Protein AF-A0A926VB85-F1 (afdb_monomer_lite)

Radius of gyration: 21.66 Å; chains: 1; bounding box: 45×64×42 Å

Organism: NCBI:txid2949571

Foldseek 3Di:
DPVVVVVVLVVVVVVLVLDDADPLVLVVVLPDPDPQQPPLQDPPPRDDPVRVVVLVVLVVVVVPVPDDDDDDPDDDDPDDSNRVNVVSVLVVLVVVCVPVVCVVVSVVSVVVSVVLVVQLDFDPLLCQQLVDCQRLLNLLLLVLVVQAALNGHGDPPQQWDQDPLPRAIFHHSLRDRSDDDPGNVRSPVSLSVQLVVCRSVLCSLLVVLVHRCNVVVLLSSLLSSCVSVHGPQLSSQLNNQLSVLVVVVDDDLRSSLRSSQCSCDDPNARDDVSLLVCLVPDPVNVVVDPDDRPDRSSSSVSSSVSSSSSSVSSVSSVVVD

Sequence (321 aa):
MSKLRFALIGASVAALFATPINSSVEKLLCETKTPLCYGWRSPDKILNETQKAAVIGLGLGIAIAGNNENKSKTQLLNLTPDEVATLCLAVLCLILANSSKYKETTEKVASDVRANLAKGKASPSLSYLFKDLKSPGVLAIGAAEGNLTIDGRKTSNYFGHTDPGNSAHNRGFCSWQAGPVSSVQEADIKCLNRIRSRIGHVSSLFEDAGLDVSKHKSAAVAALDLWNQANPCVYQRFPSAYAAALKQGRSGQQARVHARVEAFRKNGVLSANGLFKICRTSKFYIDRFPYAVGSEQWRYNCIKFDQLRRQKQIERVLSIN

pLDDT: mean 74.01, std 26.09, range [26.41, 98.81]

Structure (mmCIF, N/CA/C/O backbone):
data_AF-A0A926VB85-F1
#
_entry.id   AF-A0A926VB85-F1
#
loop_
_atom_site.group_PDB
_atom_site.id
_atom_site.type_symbol
_atom_site.label_atom_id
_atom_site.label_alt_id
_atom_site.label_comp_id
_atom_site.label_asym_id
_atom_site.label_entity_id
_atom_site.label_seq_id
_atom_site.pdbx_PDB_ins_code
_atom_site.Cartn_x
_atom_site.Cartn_y
_atom_site.Cartn_z
_atom_site.occupancy
_atom_site.B_iso_or_equiv
_atom_site.auth_seq_id
_atom_site.auth_comp_id
_atom_site.auth_asym_id
_atom_site.auth_atom_id
_atom_site.pdbx_PDB_model_num
ATOM 1 N N . MET A 1 1 ? 11.513 47.970 8.247 1.00 38.78 1 MET A N 1
ATOM 2 C CA . MET A 1 1 ? 10.292 47.198 8.595 1.00 38.78 1 MET A CA 1
ATOM 3 C C . MET A 1 1 ? 9.706 46.337 7.456 1.00 38.78 1 MET A C 1
ATOM 5 O O . MET A 1 1 ? 8.842 45.518 7.742 1.00 38.78 1 MET A O 1
ATOM 9 N N . SER A 1 2 ? 10.169 46.422 6.197 1.00 33.94 2 SER A N 1
ATOM 10 C CA . SER A 1 2 ? 9.603 45.650 5.065 1.00 33.94 2 SER A CA 1
ATOM 11 C C . SER A 1 2 ? 10.160 44.225 4.888 1.00 33.94 2 SER A C 1
ATOM 13 O O . SER A 1 2 ? 9.446 43.353 4.404 1.00 33.94 2 SER A O 1
ATOM 15 N N . LYS A 1 3 ? 11.393 43.943 5.334 1.00 27.72 3 LYS A N 1
ATOM 16 C CA . LYS A 1 3 ? 12.033 42.620 5.162 1.00 27.72 3 LYS A CA 1
ATOM 17 C C . LYS A 1 3 ? 11.510 41.529 6.113 1.00 27.72 3 LYS A C 1
ATOM 19 O O . LYS A 1 3 ? 11.548 40.356 5.766 1.00 27.72 3 LYS A O 1
ATOM 24 N N . LEU A 1 4 ? 10.945 41.902 7.267 1.00 26.41 4 LEU A N 1
ATOM 25 C CA . LEU A 1 4 ? 10.414 40.948 8.255 1.00 26.41 4 LEU A CA 1
ATOM 26 C C . LEU A 1 4 ? 9.024 40.393 7.871 1.00 26.41 4 LEU A C 1
ATOM 28 O O . LEU A 1 4 ? 8.668 39.287 8.263 1.00 26.41 4 LEU A O 1
ATOM 32 N N . ARG A 1 5 ? 8.249 41.132 7.059 1.00 28.03 5 ARG A N 1
ATOM 33 C CA . ARG A 1 5 ? 6.915 40.704 6.596 1.00 28.03 5 ARG A CA 1
ATOM 34 C C . ARG A 1 5 ? 6.980 39.649 5.487 1.00 28.03 5 ARG A C 1
ATOM 36 O O . ARG A 1 5 ? 6.130 38.770 5.457 1.00 28.03 5 ARG A O 1
ATOM 43 N N . PHE A 1 6 ? 8.012 39.666 4.642 1.00 28.92 6 PHE A N 1
ATOM 44 C CA . PHE A 1 6 ? 8.203 38.641 3.606 1.00 28.92 6 PHE A CA 1
ATOM 45 C C . PHE A 1 6 ? 8.625 37.276 4.176 1.00 28.92 6 PHE A C 1
ATOM 47 O O . PHE A 1 6 ? 8.205 36.245 3.655 1.00 28.92 6 PHE A O 1
ATOM 54 N N . ALA A 1 7 ? 9.374 37.254 5.284 1.00 28.19 7 ALA A N 1
ATOM 55 C CA . ALA A 1 7 ? 9.797 36.009 5.931 1.00 28.19 7 ALA A CA 1
ATOM 56 C C . ALA A 1 7 ? 8.630 35.247 6.594 1.00 28.19 7 ALA A C 1
ATOM 58 O O . ALA A 1 7 ? 8.559 34.024 6.497 1.00 28.19 7 ALA A O 1
ATOM 59 N N . LEU A 1 8 ? 7.670 35.959 7.202 1.00 27.64 8 LEU A N 1
ATOM 60 C CA . LEU A 1 8 ? 6.467 35.348 7.792 1.00 27.64 8 LEU A CA 1
ATOM 61 C C . LEU A 1 8 ? 5.466 34.844 6.734 1.00 27.64 8 LEU A C 1
ATOM 63 O O . LEU A 1 8 ? 4.815 33.816 6.935 1.00 27.64 8 LEU A O 1
ATOM 67 N N . ILE A 1 9 ? 5.372 35.525 5.587 1.00 29.97 9 ILE A N 1
ATOM 68 C CA . ILE A 1 9 ? 4.508 35.118 4.466 1.00 29.97 9 ILE A CA 1
ATOM 69 C C . ILE A 1 9 ? 5.067 33.861 3.775 1.00 29.97 9 ILE A C 1
ATOM 71 O O . ILE A 1 9 ? 4.307 32.940 3.488 1.00 29.97 9 ILE A O 1
ATOM 75 N N . GLY A 1 10 ? 6.390 33.759 3.601 1.00 27.72 10 GLY A N 1
ATOM 76 C CA . GLY A 1 10 ? 7.034 32.561 3.041 1.00 27.72 10 GLY A CA 1
ATOM 77 C C . GLY A 1 10 ? 6.854 31.298 3.896 1.00 27.72 10 GLY A C 1
ATOM 78 O O . GLY A 1 10 ? 6.598 30.222 3.359 1.00 27.72 10 GLY A O 1
ATOM 79 N N . ALA A 1 11 ? 6.900 31.428 5.227 1.00 28.19 11 ALA A N 1
ATOM 80 C CA . ALA A 1 11 ? 6.712 30.301 6.148 1.00 28.19 11 ALA A CA 1
ATOM 81 C C . ALA A 1 11 ? 5.263 29.772 6.182 1.00 28.19 11 ALA A C 1
ATOM 83 O O . ALA A 1 11 ? 5.040 28.578 6.376 1.00 28.19 11 ALA A O 1
ATOM 84 N N . SER A 1 12 ? 4.278 30.643 5.942 1.00 29.25 12 SER A N 1
ATOM 85 C CA . SER A 1 12 ? 2.849 30.294 5.992 1.00 29.25 12 SER A CA 1
ATOM 86 C C . SER A 1 12 ? 2.384 29.553 4.730 1.00 29.25 12 SER A C 1
ATOM 88 O O . SER A 1 12 ? 1.523 28.677 4.792 1.00 29.25 12 SER A O 1
ATOM 90 N N . VAL A 1 13 ? 3.003 29.847 3.582 1.00 28.94 13 VAL A N 1
ATOM 91 C CA . VAL A 1 13 ? 2.715 29.201 2.290 1.00 28.94 13 VAL A CA 1
ATOM 92 C C . VAL A 1 13 ? 3.277 27.774 2.235 1.00 28.94 13 VAL A C 1
ATOM 94 O O . VAL A 1 13 ? 2.606 26.877 1.734 1.00 28.94 13 VAL A O 1
ATOM 97 N N . ALA A 1 14 ? 4.448 27.515 2.826 1.00 28.94 14 ALA A N 1
ATOM 98 C CA . ALA A 1 14 ? 5.009 26.160 2.910 1.00 28.94 14 ALA A CA 1
ATOM 99 C C . ALA A 1 14 ? 4.145 25.199 3.758 1.00 28.94 14 ALA A C 1
ATOM 101 O O . ALA A 1 14 ? 4.095 24.001 3.480 1.00 28.94 14 ALA A O 1
ATOM 102 N N . ALA A 1 15 ? 3.417 25.722 4.753 1.00 30.88 15 ALA A N 1
ATOM 103 C CA . ALA A 1 15 ? 2.505 24.940 5.590 1.00 30.88 15 ALA A CA 1
ATOM 104 C C . ALA A 1 15 ? 1.186 24.576 4.876 1.00 30.88 15 ALA A C 1
ATOM 106 O O . ALA A 1 15 ? 0.635 23.505 5.124 1.00 30.88 15 ALA A O 1
ATOM 107 N N . LEU A 1 16 ? 0.712 25.418 3.948 1.00 28.80 16 LEU A N 1
ATOM 108 C CA . LEU A 1 16 ? -0.512 25.203 3.157 1.00 28.80 16 LEU A CA 1
ATOM 109 C C . LEU A 1 16 ? -0.371 24.122 2.069 1.00 28.80 16 LEU A C 1
ATOM 111 O O . LEU A 1 16 ? -1.378 23.575 1.634 1.00 28.80 16 LEU A O 1
ATOM 115 N N . PHE A 1 17 ? 0.857 23.788 1.656 1.00 33.00 17 PHE A N 1
ATOM 116 C CA . PHE A 1 17 ? 1.141 22.772 0.627 1.00 33.00 17 PHE A CA 1
ATOM 117 C C . PHE A 1 17 ? 1.732 21.464 1.181 1.00 33.00 17 PHE A C 1
ATOM 119 O O . PHE A 1 17 ? 2.053 20.555 0.416 1.00 33.00 17 PHE A O 1
ATOM 126 N N . ALA A 1 18 ? 1.841 21.343 2.507 1.00 30.16 18 ALA A N 1
ATOM 127 C CA . ALA A 1 18 ? 2.196 20.104 3.203 1.00 30.16 18 ALA A CA 1
ATOM 128 C C . ALA A 1 18 ? 0.960 19.275 3.625 1.00 30.16 18 ALA A C 1
ATOM 130 O O . ALA A 1 18 ? 1.093 18.293 4.359 1.00 30.16 18 ALA A O 1
ATOM 131 N N . THR A 1 19 ? -0.241 19.670 3.190 1.00 34.22 19 THR A N 1
ATOM 132 C CA . THR A 1 19 ? -1.527 19.113 3.631 1.00 34.22 19 THR A CA 1
ATOM 133 C C . THR A 1 19 ? -2.119 18.134 2.606 1.00 34.22 19 THR A C 1
ATOM 135 O O . THR A 1 19 ? -1.925 18.286 1.396 1.00 34.22 19 THR A O 1
ATOM 138 N N . PRO A 1 20 ? -2.818 17.078 3.058 1.00 37.88 20 PRO A N 1
ATOM 139 C CA . PRO A 1 20 ? -3.446 16.118 2.161 1.00 37.88 20 PRO A CA 1
ATOM 140 C C . PRO A 1 20 ? -4.618 16.757 1.397 1.00 37.88 20 PRO A C 1
ATOM 142 O O . PRO A 1 20 ? -5.553 17.296 1.972 1.00 37.88 20 PRO A O 1
ATOM 145 N N . ILE A 1 21 ? -4.587 16.646 0.070 1.00 45.06 21 ILE A N 1
ATOM 146 C CA . ILE A 1 21 ? -5.635 17.146 -0.832 1.00 45.06 21 ILE A CA 1
ATOM 147 C C . ILE A 1 21 ? -6.971 16.410 -0.576 1.00 45.06 21 ILE A C 1
ATOM 149 O O . ILE A 1 21 ? -6.977 15.206 -0.311 1.00 45.06 21 ILE A O 1
ATOM 153 N N . ASN A 1 22 ? -8.108 17.112 -0.665 1.00 48.34 22 ASN A N 1
ATOM 154 C CA . ASN A 1 22 ? -9.463 16.540 -0.569 1.00 48.34 22 ASN A CA 1
ATOM 155 C C . ASN A 1 22 ? -9.720 15.502 -1.695 1.00 48.34 22 ASN A C 1
ATOM 157 O O . ASN A 1 22 ? -9.282 15.688 -2.835 1.00 48.34 22 ASN A O 1
ATOM 161 N N . SER A 1 23 ? -10.458 14.424 -1.396 1.00 48.62 23 SER A N 1
ATOM 162 C CA . SER A 1 23 ? -10.784 13.319 -2.318 1.00 48.62 23 SER A CA 1
ATOM 163 C C . SER A 1 23 ? -11.394 13.768 -3.653 1.00 48.62 23 SER A C 1
ATOM 165 O O . SER A 1 23 ? -11.122 13.156 -4.687 1.00 48.62 23 SER A O 1
ATOM 167 N N . SER A 1 24 ? -12.153 14.869 -3.667 1.00 43.81 24 SER A N 1
ATOM 168 C CA . SER A 1 24 ? -12.795 15.394 -4.885 1.00 43.81 24 SER A CA 1
ATOM 169 C C . SER A 1 24 ? -11.783 15.991 -5.877 1.00 43.81 24 SER A C 1
ATOM 171 O O . SER A 1 24 ? -11.913 15.811 -7.087 1.00 43.81 24 SER A O 1
ATOM 173 N N . VAL A 1 25 ? -10.725 16.643 -5.380 1.00 49.44 25 VAL A N 1
ATOM 174 C CA . VAL A 1 25 ? -9.640 17.192 -6.216 1.00 49.44 25 VAL A CA 1
ATOM 175 C C . VAL A 1 25 ? -8.710 16.075 -6.691 1.00 49.44 25 VAL A C 1
ATOM 177 O O . VAL A 1 25 ? -8.267 16.096 -7.836 1.00 49.44 25 VAL A O 1
ATOM 180 N N . GLU A 1 26 ? -8.454 15.056 -5.862 1.00 54.62 26 GLU A N 1
ATOM 181 C CA . GLU A 1 26 ? -7.684 13.879 -6.290 1.00 54.62 26 GLU A CA 1
ATOM 182 C C . GLU A 1 26 ? -8.375 13.130 -7.433 1.00 54.62 26 GLU A C 1
ATOM 184 O O . GLU A 1 26 ? -7.714 12.769 -8.405 1.00 54.62 26 GLU A O 1
ATOM 189 N N . LYS A 1 27 ? -9.699 12.938 -7.355 1.00 49.78 27 LYS A N 1
ATOM 190 C CA . LYS A 1 27 ? -10.482 12.315 -8.429 1.00 49.78 27 LYS A CA 1
ATOM 191 C C . LYS A 1 27 ? -10.364 13.105 -9.737 1.00 49.78 27 LYS A C 1
ATOM 193 O O . LYS A 1 27 ? -10.057 12.523 -10.776 1.00 49.78 27 LYS A O 1
ATOM 198 N N . LEU A 1 28 ? -10.481 14.434 -9.671 1.00 46.59 28 LEU A N 1
ATOM 199 C CA . LEU A 1 28 ? -10.314 15.316 -10.831 1.00 46.59 28 LEU A CA 1
ATOM 200 C C . LEU A 1 28 ? -8.893 15.233 -11.428 1.00 46.59 28 LEU A C 1
ATOM 202 O O . LEU A 1 28 ? -8.722 15.180 -12.646 1.00 46.59 28 LEU A O 1
ATOM 206 N N . LEU A 1 29 ? -7.860 15.165 -10.582 1.00 52.69 29 LEU A N 1
ATOM 207 C CA . LEU A 1 29 ? -6.464 14.974 -11.005 1.00 52.69 29 LEU A CA 1
ATOM 208 C C . LEU A 1 29 ? -6.213 13.580 -11.606 1.00 52.69 29 LEU A C 1
ATOM 210 O O . LEU A 1 29 ? -5.326 13.422 -12.443 1.00 52.69 29 LEU A O 1
ATOM 214 N N . CYS A 1 30 ? -6.992 12.573 -11.209 1.00 56.88 30 CYS A N 1
ATOM 215 C CA . CYS A 1 30 ? -6.923 11.224 -11.765 1.00 56.88 30 CYS A CA 1
ATOM 216 C C . CYS A 1 30 ? -7.617 11.081 -13.126 1.00 56.88 30 CYS A C 1
ATOM 218 O O . CYS A 1 30 ? -7.199 10.239 -13.929 1.00 56.88 30 CYS A O 1
ATOM 220 N N . GLU A 1 31 ? -8.649 11.887 -13.379 1.00 47.47 31 GLU A N 1
ATOM 221 C CA . GLU A 1 31 ? -9.454 11.876 -14.606 1.00 47.47 31 GLU A CA 1
ATOM 222 C C . GLU A 1 31 ? -8.913 12.835 -15.684 1.00 47.47 31 GLU A C 1
ATOM 224 O O . GLU A 1 31 ? -9.037 12.566 -16.881 1.00 47.47 31 GLU A O 1
ATOM 229 N N . THR A 1 32 ? -8.245 13.924 -15.293 1.00 37.03 32 THR A N 1
ATOM 230 C CA . THR A 1 32 ? -7.667 14.892 -16.238 1.00 37.03 32 THR A CA 1
ATOM 231 C C . THR A 1 32 ? -6.380 14.362 -16.890 1.00 37.03 32 THR A C 1
ATOM 233 O O . THR A 1 32 ? -5.463 13.864 -16.236 1.00 37.03 32 THR A O 1
ATOM 236 N N . LYS A 1 33 ? -6.267 14.487 -18.223 1.00 37.22 33 LYS A N 1
ATOM 237 C CA . LYS A 1 33 ? -5.076 14.110 -19.024 1.00 37.22 33 LYS A CA 1
ATOM 238 C C . LYS A 1 33 ? -3.863 15.039 -18.797 1.00 37.22 33 LYS A C 1
ATOM 240 O O . LYS A 1 33 ? -2.990 15.130 -19.655 1.00 37.22 33 LYS A O 1
ATOM 245 N N . THR A 1 34 ? -3.794 15.752 -17.676 1.00 30.66 34 THR A N 1
ATOM 246 C CA . THR A 1 34 ? -2.718 16.707 -17.388 1.00 30.66 34 THR A CA 1
ATOM 247 C C . THR A 1 34 ? -1.521 16.032 -16.702 1.00 30.66 34 THR A C 1
ATOM 249 O O . THR A 1 34 ? -1.719 15.222 -15.796 1.00 30.66 34 THR A O 1
ATOM 252 N N . PRO A 1 35 ? -0.262 16.375 -17.047 1.00 29.94 35 PRO A N 1
ATOM 253 C CA . PRO A 1 35 ? 0.944 15.738 -16.493 1.00 29.94 35 PRO A CA 1
ATOM 254 C C . PRO A 1 35 ? 1.250 16.101 -15.026 1.00 29.94 35 PRO A C 1
ATOM 256 O O . PRO A 1 35 ? 2.323 15.770 -14.525 1.00 29.94 35 PRO A O 1
ATOM 259 N N . LEU A 1 36 ? 0.321 16.759 -14.321 1.00 28.28 36 LEU A N 1
ATOM 260 C CA . LEU A 1 36 ? 0.477 17.292 -12.958 1.00 28.28 36 LEU A CA 1
ATOM 261 C C . LEU A 1 36 ? 0.801 16.219 -11.902 1.00 28.28 36 LEU A C 1
ATOM 263 O O . LEU A 1 36 ? 1.272 16.527 -10.810 1.00 28.28 36 LEU A O 1
ATOM 267 N N . CYS A 1 37 ? 0.607 14.941 -12.225 1.00 31.75 37 CYS A N 1
ATOM 268 C CA . CYS A 1 37 ? 0.883 13.830 -11.319 1.00 31.75 37 CYS A CA 1
ATOM 269 C C . CYS A 1 37 ? 2.355 13.383 -11.262 1.00 31.75 37 CYS A C 1
ATOM 271 O O . CYS A 1 37 ? 2.692 12.577 -10.393 1.00 31.75 37 CYS A O 1
ATOM 273 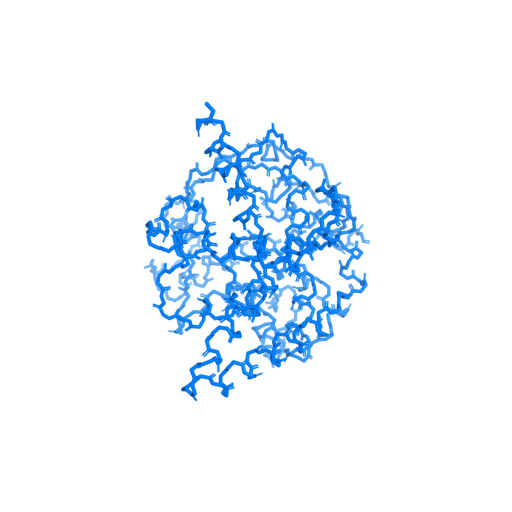N N . TYR A 1 38 ? 3.234 13.860 -12.154 1.00 30.42 38 TYR A N 1
ATOM 274 C CA . TYR A 1 38 ? 4.623 13.376 -12.217 1.00 30.42 38 TYR A CA 1
ATOM 275 C C . TYR A 1 38 ? 5.569 13.992 -11.171 1.00 30.42 38 TYR A C 1
ATOM 277 O O . TYR A 1 38 ? 6.692 13.517 -11.024 1.00 30.42 38 TYR A O 1
ATOM 285 N N . GLY A 1 39 ? 5.119 14.990 -10.403 1.00 31.55 39 GLY A N 1
ATOM 286 C CA . GLY A 1 39 ? 5.965 15.755 -9.479 1.00 31.55 39 GLY A CA 1
ATOM 287 C C . GLY A 1 39 ? 5.558 15.723 -8.002 1.00 31.55 39 GLY A C 1
ATOM 288 O O . GLY A 1 39 ? 6.030 16.548 -7.231 1.00 31.55 39 GLY A O 1
ATOM 289 N N . TRP A 1 40 ? 4.740 14.763 -7.560 1.00 32.59 40 TRP A N 1
ATOM 290 C CA . TRP A 1 40 ? 4.253 14.654 -6.166 1.00 32.59 40 TRP A CA 1
ATOM 291 C C . TRP A 1 40 ? 5.336 14.406 -5.086 1.00 32.59 40 TRP A C 1
ATOM 293 O O . TRP A 1 40 ? 5.013 14.103 -3.940 1.00 32.59 40 TRP A O 1
ATOM 303 N N . ARG A 1 41 ? 6.626 14.511 -5.436 1.00 41.41 41 ARG A N 1
ATOM 304 C CA . ARG A 1 41 ? 7.776 14.350 -4.530 1.00 41.41 41 ARG A CA 1
ATOM 305 C C . ARG A 1 41 ? 8.619 15.630 -4.349 1.00 41.41 41 ARG A C 1
ATOM 307 O O . ARG A 1 41 ? 9.654 15.559 -3.702 1.00 41.41 41 ARG A O 1
ATOM 314 N N . SER A 1 42 ? 8.197 16.788 -4.876 1.00 30.48 42 SER A N 1
ATOM 315 C CA . SER A 1 42 ? 8.759 18.114 -4.539 1.00 30.48 42 SER A CA 1
ATOM 316 C C . SER A 1 42 ? 7.833 19.239 -5.057 1.00 30.48 42 SER A C 1
ATOM 318 O O . SER A 1 42 ? 7.656 19.345 -6.272 1.00 30.48 42 SER A O 1
ATOM 320 N N . PRO A 1 43 ? 7.227 20.076 -4.187 1.00 32.53 43 PRO A N 1
ATOM 321 C CA . PRO A 1 43 ? 6.308 21.147 -4.604 1.00 32.53 43 PRO A CA 1
ATOM 322 C C . PRO A 1 43 ? 6.972 22.290 -5.388 1.00 32.53 43 PRO A C 1
ATOM 324 O O . PRO A 1 43 ? 6.292 23.012 -6.117 1.00 32.53 43 PRO A O 1
ATOM 327 N N . ASP A 1 44 ? 8.293 22.446 -5.286 1.00 33.50 44 ASP A N 1
ATOM 328 C CA . ASP A 1 44 ? 8.991 23.669 -5.709 1.00 33.50 44 ASP A CA 1
ATOM 329 C C . ASP A 1 44 ? 9.063 23.874 -7.232 1.00 33.50 44 ASP A C 1
ATOM 331 O O . ASP A 1 44 ? 9.504 24.924 -7.696 1.00 33.50 44 ASP A O 1
ATOM 335 N N . LYS A 1 45 ? 8.621 22.897 -8.035 1.00 32.72 45 LYS A N 1
ATOM 336 C CA . LYS A 1 45 ? 8.802 22.907 -9.499 1.00 32.72 45 LYS A CA 1
ATOM 337 C C . LYS A 1 45 ? 7.526 23.034 -10.336 1.00 32.72 45 LYS A C 1
ATOM 339 O O . LYS A 1 45 ? 7.628 22.972 -11.557 1.00 32.72 45 LYS A O 1
ATOM 344 N N . ILE A 1 46 ? 6.339 23.157 -9.733 1.00 42.66 46 ILE A N 1
ATOM 345 C CA . ILE A 1 46 ? 5.085 22.840 -10.457 1.00 42.66 46 ILE A CA 1
ATOM 346 C C . ILE A 1 46 ? 4.151 24.041 -10.671 1.00 42.66 46 ILE A C 1
ATOM 348 O O . ILE A 1 46 ? 3.343 24.010 -11.594 1.00 42.66 46 ILE A O 1
ATOM 352 N N . LEU A 1 47 ? 4.276 25.120 -9.895 1.00 36.62 47 LEU A N 1
ATOM 353 C CA . LEU A 1 47 ? 3.443 26.316 -10.071 1.00 36.62 47 LEU A CA 1
ATOM 354 C C . LEU A 1 47 ? 4.266 27.464 -10.653 1.00 36.62 47 LEU A C 1
ATOM 356 O O . LEU A 1 47 ? 5.341 27.777 -10.138 1.00 36.62 47 LEU A O 1
ATOM 360 N N . ASN A 1 48 ? 3.751 28.110 -11.700 1.00 41.50 48 ASN A N 1
ATOM 361 C CA . ASN A 1 48 ? 4.321 29.372 -12.166 1.00 41.50 48 ASN A CA 1
ATOM 362 C C . ASN A 1 48 ? 3.929 30.522 -11.217 1.00 41.50 48 ASN A C 1
ATOM 364 O O . ASN A 1 48 ? 3.001 30.404 -10.412 1.00 41.50 48 ASN A O 1
ATOM 368 N N . GLU A 1 49 ? 4.647 31.640 -11.295 1.00 38.44 49 GLU A N 1
ATOM 369 C CA . GLU A 1 49 ? 4.452 32.785 -10.391 1.00 38.44 49 GLU A CA 1
ATOM 370 C C . GLU A 1 49 ? 3.023 33.356 -10.441 1.00 38.44 49 GLU A C 1
ATOM 372 O O . GLU A 1 49 ? 2.496 33.809 -9.427 1.00 38.44 49 GLU A O 1
ATOM 377 N N . THR A 1 50 ? 2.336 33.235 -11.580 1.00 33.94 50 THR A N 1
ATOM 378 C CA . THR A 1 50 ? 0.935 33.652 -11.749 1.00 33.94 50 THR A CA 1
ATOM 379 C C . THR A 1 50 ? -0.033 32.778 -10.943 1.00 33.94 50 THR A C 1
ATOM 381 O O . THR A 1 50 ? -0.962 33.286 -10.316 1.00 33.94 50 THR A O 1
ATOM 384 N N . GLN A 1 51 ? 0.195 31.464 -10.899 1.00 39.81 51 GLN A N 1
ATOM 385 C CA . GLN A 1 51 ? -0.612 30.524 -10.114 1.00 39.81 51 GLN A CA 1
ATOM 386 C C . GLN A 1 51 ? -0.353 30.666 -8.610 1.00 39.81 51 GLN A C 1
ATOM 388 O O . GLN A 1 51 ? -1.289 30.579 -7.815 1.00 39.81 51 GLN A O 1
ATOM 393 N N . LYS A 1 52 ? 0.895 30.952 -8.217 1.00 41.38 52 LYS A N 1
ATOM 394 C CA . LYS A 1 52 ? 1.239 31.283 -6.825 1.00 41.38 52 LYS A CA 1
ATOM 395 C C . LYS A 1 52 ? 0.537 32.569 -6.383 1.00 41.38 52 LYS A C 1
ATOM 397 O O . LYS A 1 52 ? -0.069 32.592 -5.315 1.00 41.38 52 LYS A O 1
ATOM 402 N N . ALA A 1 53 ? 0.538 33.600 -7.229 1.00 34.66 53 ALA A N 1
ATOM 403 C CA . ALA A 1 53 ? -0.125 34.873 -6.955 1.00 34.66 53 ALA A CA 1
ATOM 404 C C . ALA A 1 53 ? -1.652 34.739 -6.807 1.00 34.66 53 ALA A C 1
ATOM 406 O O . ALA A 1 53 ? -2.228 35.373 -5.927 1.00 34.66 53 ALA A O 1
ATOM 407 N N . ALA A 1 54 ? -2.305 33.881 -7.600 1.00 37.78 54 ALA A N 1
ATOM 408 C CA . ALA A 1 54 ? -3.747 33.643 -7.497 1.00 37.78 54 ALA A CA 1
ATOM 409 C C . ALA A 1 54 ? -4.143 32.996 -6.156 1.00 37.78 54 ALA A C 1
ATOM 411 O O . ALA A 1 54 ? -5.079 33.451 -5.501 1.00 37.78 54 ALA A O 1
ATOM 412 N N . VAL A 1 55 ? -3.392 31.984 -5.705 1.00 40.47 55 VAL A N 1
ATOM 413 C CA . VAL A 1 55 ? -3.625 31.320 -4.408 1.00 40.47 55 VAL A CA 1
ATOM 414 C C . VAL A 1 55 ? -3.321 32.262 -3.232 1.00 40.47 55 VAL A C 1
ATOM 416 O O . VAL A 1 55 ? -4.069 32.292 -2.256 1.00 40.47 55 VAL A O 1
ATOM 419 N N . ILE A 1 56 ? -2.268 33.081 -3.342 1.00 42.47 56 ILE A N 1
ATOM 420 C CA . ILE A 1 56 ? -1.894 34.087 -2.332 1.00 42.47 56 ILE A CA 1
ATOM 421 C C . ILE A 1 56 ? -2.940 35.213 -2.247 1.00 42.47 56 ILE A C 1
ATOM 423 O O . ILE A 1 56 ? -3.315 35.618 -1.146 1.00 42.47 56 ILE A O 1
ATOM 427 N N . GLY A 1 57 ? -3.457 35.686 -3.385 1.00 36.94 57 GLY A N 1
ATOM 428 C CA . GLY A 1 57 ? -4.518 36.697 -3.439 1.00 36.94 57 GLY A CA 1
ATOM 429 C C . GLY A 1 57 ? -5.831 36.218 -2.811 1.00 36.94 57 GLY A C 1
ATOM 430 O O . GLY A 1 57 ? -6.478 36.971 -2.086 1.00 36.94 57 GLY A O 1
ATOM 431 N N . LEU A 1 58 ? -6.180 34.942 -3.006 1.00 43.06 58 LEU A N 1
ATOM 432 C CA . LEU A 1 58 ? -7.354 34.295 -2.406 1.00 43.06 58 LEU A CA 1
ATOM 433 C C . LEU A 1 58 ? -7.256 34.168 -0.875 1.00 43.06 58 LEU A C 1
ATOM 435 O O . LEU A 1 58 ? -8.246 34.392 -0.182 1.00 43.06 58 LEU A O 1
ATOM 439 N N . GLY A 1 59 ? -6.067 33.874 -0.336 1.00 37.84 59 GLY A N 1
ATOM 440 C CA . GLY A 1 59 ? -5.842 33.824 1.115 1.00 37.84 59 GLY A CA 1
ATOM 441 C C . GLY A 1 59 ? -5.892 35.201 1.792 1.00 37.84 59 GLY A C 1
ATOM 442 O O . GLY A 1 59 ? -6.411 35.333 2.900 1.00 37.84 59 GLY A O 1
ATOM 443 N N . LEU A 1 60 ? -5.400 36.244 1.115 1.00 37.56 60 LEU A N 1
ATOM 444 C CA . LEU A 1 60 ? -5.432 37.627 1.610 1.00 37.56 60 LEU A CA 1
ATOM 445 C C . LEU A 1 60 ? -6.835 38.251 1.553 1.00 37.56 60 LEU A C 1
ATOM 447 O O . LEU A 1 60 ? -7.192 39.004 2.457 1.00 37.56 60 LEU A O 1
ATOM 451 N N . GLY A 1 61 ? -7.651 37.907 0.551 1.00 35.66 61 GLY A N 1
ATOM 452 C CA . GLY A 1 61 ? -9.027 38.408 0.432 1.00 35.66 61 GLY A CA 1
ATOM 453 C C . GLY A 1 61 ? -9.927 38.011 1.609 1.00 35.66 61 GLY A C 1
ATOM 454 O O . GLY A 1 61 ? -10.707 38.828 2.093 1.00 35.66 61 GLY A O 1
ATOM 455 N N . ILE A 1 62 ? -9.756 36.795 2.139 1.00 39.28 62 ILE A N 1
ATOM 456 C CA . ILE A 1 62 ? -10.527 36.286 3.288 1.00 39.28 62 ILE A CA 1
ATOM 457 C C . ILE A 1 62 ? -10.124 36.991 4.597 1.00 39.28 62 ILE A C 1
ATOM 459 O O . ILE A 1 62 ? -10.969 37.222 5.458 1.00 39.28 62 ILE A O 1
ATOM 463 N N . ALA A 1 63 ? -8.860 37.405 4.735 1.00 35.28 63 ALA A N 1
ATOM 464 C CA . ALA A 1 63 ? -8.384 38.144 5.908 1.00 35.28 63 ALA A CA 1
ATOM 465 C C . ALA A 1 63 ? -8.803 39.627 5.914 1.00 35.28 63 ALA A C 1
ATOM 467 O O . ALA A 1 63 ? -8.814 40.252 6.972 1.00 35.28 63 ALA A O 1
ATOM 468 N N . ILE A 1 64 ? -9.123 40.197 4.746 1.00 36.06 64 ILE A N 1
ATOM 469 C CA . ILE A 1 64 ? -9.455 41.623 4.595 1.00 36.06 64 ILE A CA 1
ATOM 470 C C . ILE A 1 64 ? -10.975 41.862 4.620 1.00 36.06 64 ILE A C 1
ATOM 472 O O . ILE A 1 64 ? -11.406 42.912 5.086 1.00 36.06 64 ILE A O 1
ATOM 476 N N . ALA A 1 65 ? -11.802 40.890 4.215 1.00 33.69 65 ALA A N 1
ATOM 477 C CA . ALA A 1 65 ? -13.264 41.045 4.221 1.00 33.69 65 ALA A CA 1
ATOM 478 C C . ALA A 1 65 ? -13.913 40.951 5.622 1.00 33.69 65 ALA A C 1
ATOM 480 O O . ALA A 1 65 ? -15.105 41.206 5.770 1.00 33.69 65 ALA A O 1
ATOM 481 N N . GLY A 1 66 ? -13.139 40.604 6.654 1.00 37.06 66 GLY A N 1
ATOM 482 C CA . GLY A 1 66 ? -13.569 40.599 8.050 1.00 37.06 66 GLY A CA 1
ATOM 483 C C . GLY A 1 66 ? -12.956 41.755 8.829 1.00 37.06 66 GLY A C 1
ATOM 484 O O . GLY A 1 66 ? -12.091 41.526 9.669 1.00 37.06 66 GLY A O 1
ATOM 485 N N . ASN A 1 67 ? -13.357 42.994 8.542 1.00 33.22 67 ASN A N 1
ATOM 486 C CA . ASN A 1 67 ? -12.989 44.121 9.394 1.00 33.22 67 ASN A CA 1
ATOM 487 C C . ASN A 1 67 ? -14.073 45.208 9.373 1.00 33.22 67 ASN A C 1
ATOM 489 O O . ASN A 1 67 ? -14.014 46.146 8.586 1.00 33.22 67 ASN A O 1
ATOM 493 N N . ASN A 1 68 ? -15.046 45.074 10.275 1.00 36.22 68 ASN A N 1
ATOM 494 C CA . ASN A 1 68 ? -15.627 46.238 10.930 1.00 36.22 68 ASN A CA 1
ATOM 495 C C . ASN A 1 68 ? -15.274 46.135 12.419 1.00 36.22 68 ASN A C 1
ATOM 497 O O . ASN A 1 68 ? -15.773 45.276 13.136 1.00 36.22 68 ASN A O 1
ATOM 501 N N . GLU A 1 69 ? -14.294 46.965 12.765 1.00 39.09 69 GLU A N 1
ATOM 502 C CA . GLU A 1 69 ? -13.836 47.466 14.060 1.00 39.09 69 GLU A CA 1
ATOM 503 C C . GLU A 1 69 ? -13.730 46.550 15.299 1.00 39.09 69 GLU A C 1
ATOM 505 O O . GLU A 1 69 ? -14.692 46.043 15.863 1.00 39.09 69 GLU A O 1
ATOM 510 N N . ASN A 1 70 ? -12.497 46.546 15.825 1.00 38.31 70 ASN A N 1
ATOM 511 C CA . ASN A 1 70 ? -12.129 46.422 17.237 1.00 38.31 70 ASN A CA 1
ATOM 512 C C . ASN A 1 70 ? -12.444 45.100 17.960 1.00 38.31 70 ASN A C 1
ATOM 514 O O . ASN A 1 70 ? -13.381 45.018 18.748 1.00 38.31 70 ASN A O 1
ATOM 518 N N . LYS A 1 71 ? -11.520 44.129 17.849 1.00 29.56 71 LYS A N 1
ATOM 519 C CA . LYS A 1 71 ? -10.814 43.492 18.991 1.00 29.56 71 LYS A CA 1
ATOM 520 C C . LYS A 1 71 ? -9.835 42.402 18.522 1.00 29.56 71 LYS A C 1
ATOM 522 O O . LYS A 1 71 ? -10.123 41.630 17.619 1.00 29.56 71 LYS A O 1
ATOM 527 N N . SER A 1 72 ? -8.651 42.404 19.140 1.00 32.56 72 SER A N 1
ATOM 528 C CA . SER A 1 72 ? -7.595 41.373 19.179 1.00 32.56 72 SER A CA 1
ATOM 529 C C . SER A 1 72 ? -7.598 40.258 18.116 1.00 32.56 72 SER A C 1
ATOM 531 O O . SER A 1 72 ? -8.325 39.269 18.201 1.00 32.56 72 SER A O 1
ATOM 533 N N . LYS A 1 73 ? -6.626 40.344 17.201 1.00 36.16 73 LYS A N 1
ATOM 534 C CA . LYS A 1 73 ? -6.105 39.212 16.425 1.00 36.16 73 LYS A CA 1
ATOM 535 C C . LYS A 1 73 ? -5.698 38.085 17.380 1.00 36.16 73 LYS A C 1
ATOM 537 O O . LYS A 1 73 ? -4.813 38.302 18.202 1.00 36.16 73 LYS A O 1
ATOM 542 N N . THR A 1 74 ? -6.364 36.933 17.280 1.00 34.12 74 THR A N 1
ATOM 543 C CA . THR A 1 74 ? -5.841 35.541 17.188 1.00 34.12 74 THR A CA 1
ATOM 544 C C . THR A 1 74 ? -6.853 34.514 17.738 1.00 34.12 74 THR A C 1
ATOM 546 O O . THR A 1 74 ? -6.482 33.594 18.455 1.00 34.12 74 THR A O 1
ATOM 549 N N . GLN A 1 75 ? -8.141 34.642 17.415 1.00 34.69 75 GLN A N 1
ATOM 550 C CA . GLN A 1 75 ? -9.129 33.573 17.607 1.00 34.69 75 GLN A CA 1
ATOM 551 C C . GLN A 1 75 ? -10.190 33.690 16.515 1.00 34.69 75 GLN A C 1
ATOM 553 O O . GLN A 1 75 ? -11.226 34.313 16.710 1.00 34.69 75 GLN A O 1
ATOM 558 N N . LEU A 1 76 ? -9.936 33.132 15.335 1.00 33.09 76 LEU A N 1
ATOM 559 C CA . LEU A 1 76 ? -11.010 32.921 14.373 1.00 33.09 76 LEU A CA 1
ATOM 560 C C . LEU A 1 76 ? -10.836 31.553 13.729 1.00 33.09 76 LEU A C 1
ATOM 562 O O . LEU A 1 76 ? -9.920 31.338 12.943 1.00 33.09 76 LEU A O 1
ATOM 566 N N . LEU A 1 77 ? -11.782 30.687 14.105 1.00 39.16 77 LEU A N 1
ATOM 567 C CA . LEU A 1 77 ? -12.123 29.402 13.511 1.00 39.16 77 LEU A CA 1
ATOM 568 C C . LEU A 1 77 ? -11.081 28.306 13.792 1.00 39.16 77 LEU A C 1
ATOM 570 O O . LEU A 1 77 ? -10.083 28.184 13.094 1.00 39.16 77 LEU A O 1
ATOM 574 N N . ASN A 1 78 ? -11.342 27.478 14.812 1.00 39.56 78 ASN A N 1
ATOM 575 C CA . ASN A 1 78 ? -10.647 26.210 15.085 1.00 39.56 78 ASN A CA 1
ATOM 576 C C . ASN A 1 78 ? -10.885 25.193 13.947 1.00 39.56 78 ASN A C 1
ATOM 578 O O . ASN A 1 78 ? -11.469 24.137 14.167 1.00 39.56 78 ASN A O 1
ATOM 582 N N . LEU A 1 79 ? -10.493 25.532 12.722 1.00 41.38 79 LEU A N 1
ATOM 583 C CA . LEU A 1 79 ? -10.635 24.689 11.547 1.00 41.38 79 LEU A CA 1
ATOM 584 C C . LEU A 1 79 ? -9.325 23.951 11.307 1.00 41.38 79 LEU A C 1
ATOM 586 O O . LEU A 1 79 ? -8.233 24.524 11.309 1.00 41.38 79 LEU A O 1
ATOM 590 N N . THR A 1 80 ? -9.447 22.653 11.095 1.00 49.56 80 THR A N 1
ATOM 591 C CA . THR A 1 80 ? -8.368 21.796 10.634 1.00 49.56 80 THR A CA 1
ATOM 592 C C . THR A 1 80 ? -7.905 22.229 9.235 1.00 49.56 80 THR A C 1
ATOM 594 O O . THR A 1 80 ? -8.671 22.812 8.463 1.00 49.56 80 THR A O 1
ATOM 597 N N . PRO A 1 81 ? -6.655 21.931 8.850 1.00 49.75 81 PRO A N 1
ATOM 598 C CA . PRO A 1 81 ? -6.148 22.287 7.524 1.00 49.75 81 PRO A CA 1
ATOM 599 C C . PRO A 1 81 ? -6.982 21.733 6.353 1.00 49.75 81 PRO A C 1
ATOM 601 O O . PRO A 1 81 ? -7.081 22.381 5.310 1.00 49.75 81 PRO A O 1
ATOM 604 N N . ASP A 1 82 ? -7.634 20.581 6.539 1.00 45.62 82 ASP A N 1
ATOM 605 C CA . ASP A 1 82 ? -8.532 19.976 5.547 1.00 45.62 82 ASP A CA 1
ATOM 606 C C . ASP A 1 82 ? -9.838 20.782 5.390 1.00 45.62 82 ASP A C 1
ATOM 608 O O . ASP A 1 82 ? -10.361 20.930 4.279 1.00 45.62 82 ASP A O 1
ATOM 612 N N . GLU A 1 83 ? -10.341 21.370 6.481 1.00 46.88 83 GLU A N 1
ATOM 613 C CA . GLU A 1 83 ? -11.501 22.268 6.469 1.00 46.88 83 GLU A CA 1
ATOM 614 C C . GLU A 1 83 ? -11.165 23.601 5.794 1.00 46.88 83 GLU A C 1
ATOM 616 O O . GLU A 1 83 ? -11.971 24.101 5.012 1.00 46.88 83 GLU A O 1
ATOM 621 N N . VAL A 1 84 ? -9.952 24.126 5.995 1.00 48.59 84 VAL A N 1
ATOM 622 C CA . VAL A 1 84 ? -9.472 25.339 5.308 1.00 48.59 84 VAL A CA 1
ATOM 623 C C . VAL A 1 84 ? -9.328 25.103 3.802 1.00 48.59 84 VAL A C 1
ATOM 625 O O . VAL A 1 84 ? -9.810 25.910 3.008 1.00 48.59 84 VAL A O 1
ATOM 628 N N . ALA A 1 85 ? -8.733 23.982 3.380 1.00 55.62 85 ALA A N 1
ATOM 629 C CA . ALA A 1 85 ? -8.612 23.637 1.960 1.00 55.62 85 ALA A CA 1
ATOM 630 C C . ALA A 1 85 ? -9.986 23.450 1.292 1.00 55.62 85 ALA A C 1
ATOM 632 O O . ALA A 1 85 ? -10.198 23.871 0.153 1.00 55.62 85 ALA A O 1
ATOM 633 N N . THR A 1 86 ? -10.936 22.863 2.021 1.00 50.97 86 THR A N 1
ATOM 634 C CA . THR A 1 86 ? -12.318 22.688 1.565 1.00 50.97 86 THR A CA 1
ATOM 635 C C . THR A 1 86 ? -13.055 24.027 1.472 1.00 50.97 86 THR A C 1
ATOM 637 O O . THR A 1 86 ? -13.757 24.257 0.486 1.00 50.97 86 THR A O 1
ATOM 640 N N . LEU A 1 87 ? -12.841 24.946 2.422 1.00 47.44 87 LEU A N 1
ATOM 641 C CA . LEU A 1 87 ? -13.373 26.310 2.361 1.00 47.44 87 LEU A CA 1
ATOM 642 C C . LEU A 1 87 ? -12.815 27.075 1.154 1.00 47.44 87 LEU A C 1
ATOM 644 O O . LEU A 1 87 ? -13.576 27.694 0.417 1.00 47.44 87 LEU A O 1
ATOM 648 N N . CYS A 1 88 ? -11.506 26.985 0.906 1.00 56.88 88 CYS A N 1
ATOM 649 C CA . CYS A 1 88 ? -10.862 27.617 -0.246 1.00 56.88 88 CYS A CA 1
ATOM 650 C C . CYS A 1 88 ? -11.421 27.091 -1.575 1.00 56.88 88 CYS A C 1
ATOM 652 O O . CYS A 1 88 ? -11.657 27.875 -2.494 1.00 56.88 88 CYS A O 1
ATOM 654 N N . LEU A 1 89 ? -11.681 25.783 -1.675 1.00 56.59 89 LEU A N 1
ATOM 655 C CA . LEU A 1 89 ? -12.291 25.184 -2.862 1.00 56.59 89 LEU A CA 1
ATOM 656 C C . LEU A 1 89 ? -13.750 25.638 -3.038 1.00 56.59 89 LEU A C 1
ATOM 658 O O . LEU A 1 89 ? -14.155 25.973 -4.147 1.00 56.59 89 LEU A O 1
ATOM 662 N N . ALA A 1 90 ? -14.521 25.712 -1.948 1.00 48.16 90 ALA A N 1
ATOM 663 C CA . ALA A 1 90 ? -15.899 26.199 -1.964 1.00 48.16 90 ALA A CA 1
ATOM 664 C C . ALA A 1 90 ? -15.989 27.680 -2.374 1.00 48.16 90 ALA A C 1
ATOM 666 O O . ALA A 1 90 ? -16.847 28.044 -3.177 1.00 48.16 90 ALA A O 1
ATOM 667 N N . VAL A 1 91 ? -15.068 28.519 -1.891 1.00 51.97 91 VAL A N 1
ATOM 668 C CA . VAL A 1 91 ? -14.952 29.934 -2.282 1.00 51.97 91 VAL A CA 1
ATOM 669 C C . VAL A 1 91 ? -14.552 30.065 -3.753 1.00 51.97 91 VAL A C 1
ATOM 671 O O . VAL A 1 91 ? -15.152 30.858 -4.474 1.00 51.97 91 VAL A O 1
ATOM 674 N N . LEU A 1 92 ? -13.612 29.248 -4.240 1.00 56.59 92 LEU A N 1
ATOM 675 C CA . LEU A 1 92 ? -13.248 29.217 -5.659 1.00 56.59 92 LEU A CA 1
ATOM 676 C C . LEU A 1 92 ? -14.449 28.820 -6.537 1.00 56.59 92 LEU A C 1
ATOM 678 O O . LEU A 1 92 ? -14.692 29.445 -7.567 1.00 56.59 92 LEU A O 1
ATOM 682 N N . CYS A 1 93 ? -15.244 27.836 -6.109 1.00 48.06 93 CYS A N 1
ATOM 683 C CA . CYS A 1 93 ? -16.483 27.456 -6.789 1.00 48.06 93 CYS A CA 1
ATOM 684 C C . CYS A 1 93 ? -17.535 28.578 -6.766 1.00 48.06 93 CYS A C 1
ATOM 686 O O . CYS A 1 93 ? -18.161 28.818 -7.792 1.00 48.06 93 CYS A O 1
ATOM 688 N N . LEU A 1 94 ? -17.702 29.302 -5.654 1.00 45.78 94 LEU A N 1
ATOM 689 C CA . LEU A 1 94 ? -18.617 30.450 -5.554 1.00 45.78 94 LEU A CA 1
ATOM 690 C C . LEU A 1 94 ? -18.195 31.621 -6.459 1.00 45.78 94 LEU A C 1
ATOM 692 O O . LEU A 1 94 ? -19.044 32.243 -7.092 1.00 45.78 94 LEU A O 1
ATOM 696 N N . ILE A 1 95 ? -16.891 31.886 -6.582 1.00 51.28 95 ILE A N 1
ATOM 697 C CA . ILE A 1 95 ? -16.353 32.910 -7.494 1.00 51.28 95 ILE A CA 1
ATOM 698 C C . ILE A 1 95 ? -16.618 32.527 -8.959 1.00 51.28 95 ILE A C 1
ATOM 700 O O . ILE A 1 95 ? -17.004 33.376 -9.761 1.00 51.28 95 ILE A O 1
ATOM 704 N N . LEU A 1 96 ? -16.479 31.245 -9.309 1.00 48.50 96 LEU A N 1
ATOM 705 C CA . LEU A 1 96 ? -16.795 30.741 -10.651 1.00 48.50 96 LEU A CA 1
ATOM 706 C C . LEU A 1 96 ? -18.311 30.724 -10.939 1.00 48.50 96 LEU A C 1
ATOM 708 O O . LEU A 1 96 ? -18.713 30.907 -12.093 1.00 48.50 96 LEU A O 1
ATOM 712 N N . ALA A 1 97 ? -19.145 30.574 -9.902 1.00 45.19 97 ALA A N 1
ATOM 713 C CA . ALA A 1 97 ? -20.609 30.582 -9.983 1.00 45.19 97 ALA A CA 1
ATOM 714 C C . ALA A 1 97 ? -21.213 31.966 -10.295 1.00 45.19 97 ALA A C 1
ATOM 716 O O . ALA A 1 97 ? -22.351 32.038 -10.756 1.00 45.19 97 ALA A O 1
ATOM 717 N N . ASN A 1 98 ? -20.454 33.058 -10.118 1.00 48.50 98 ASN A N 1
ATOM 718 C CA . ASN A 1 98 ? -20.865 34.406 -10.541 1.00 48.50 98 ASN A CA 1
ATOM 719 C C . ASN A 1 98 ? -20.756 34.637 -12.057 1.00 48.50 98 ASN A C 1
ATOM 721 O O . ASN A 1 98 ? -21.165 35.683 -12.557 1.00 48.50 98 ASN A O 1
ATOM 725 N N . SER A 1 99 ? -20.250 33.659 -12.811 1.00 51.94 99 SER A N 1
ATOM 726 C CA . SER A 1 99 ? -20.474 33.603 -14.251 1.00 51.94 99 SER A CA 1
ATOM 727 C C . SER A 1 99 ? -21.642 32.656 -14.531 1.00 51.94 99 SER A C 1
ATOM 729 O O . SER A 1 99 ? -21.626 31.486 -14.142 1.00 51.94 99 SER A O 1
ATOM 731 N N . SER A 1 100 ? -22.662 33.143 -15.239 1.00 53.16 100 SER A N 1
ATOM 732 C CA . SER A 1 100 ? -23.853 32.360 -15.616 1.00 53.16 100 SER A CA 1
ATOM 733 C C . SER A 1 100 ? -23.524 31.054 -16.355 1.00 53.16 100 SER A C 1
ATOM 735 O O . SER A 1 100 ? -24.342 30.142 -16.397 1.00 53.16 100 SER A O 1
ATOM 737 N N . LYS A 1 101 ? -22.301 30.939 -16.887 1.00 52.44 101 LYS A N 1
ATOM 738 C CA . LYS A 1 101 ? -21.785 29.799 -17.644 1.00 52.44 101 LYS A CA 1
ATOM 739 C C . LYS A 1 101 ? -21.431 28.565 -16.798 1.00 52.44 101 LYS A C 1
ATOM 741 O O . LYS A 1 101 ? -21.354 27.479 -17.362 1.00 52.44 101 LYS A O 1
ATOM 746 N N . TYR A 1 102 ? -21.204 28.697 -15.486 1.00 49.41 102 TYR A N 1
ATOM 747 C CA . TYR A 1 102 ? -20.706 27.580 -14.656 1.00 49.41 102 TYR A CA 1
ATOM 748 C C . TYR A 1 102 ? -21.594 27.203 -13.466 1.00 49.41 102 TYR A C 1
ATOM 750 O O . TYR A 1 102 ? -21.233 26.285 -12.730 1.00 49.41 102 TYR A O 1
ATOM 758 N N . LYS A 1 103 ? -22.757 27.848 -13.303 1.00 52.97 103 LYS A N 1
ATOM 759 C CA . LYS A 1 103 ? -23.658 27.664 -12.153 1.00 52.97 103 LYS A CA 1
ATOM 760 C C . LYS A 1 103 ? -24.031 26.192 -11.902 1.00 52.97 103 LYS A C 1
ATOM 762 O O . LYS A 1 103 ? -23.871 25.701 -10.787 1.00 52.97 103 LYS A O 1
ATOM 767 N N . GLU A 1 104 ? -24.406 25.464 -12.953 1.00 54.78 104 GLU A N 1
ATOM 768 C CA . GLU A 1 104 ? -24.770 24.040 -12.881 1.00 54.78 104 GLU A CA 1
ATOM 769 C C . GLU A 1 104 ? -23.582 23.147 -12.468 1.00 54.78 104 GLU A C 1
ATOM 771 O O . GLU A 1 104 ? -23.699 22.288 -11.593 1.00 54.78 104 GLU A O 1
ATOM 776 N N . THR A 1 105 ? -22.392 23.402 -13.021 1.00 53.56 105 THR A N 1
ATOM 777 C CA . THR A 1 105 ? -21.160 22.679 -12.666 1.00 53.56 105 THR A CA 1
ATOM 778 C C . THR A 1 105 ? -20.751 22.944 -11.218 1.00 53.56 105 THR A C 1
ATOM 780 O O . THR A 1 105 ? -20.339 22.024 -10.514 1.00 53.56 105 THR A O 1
ATOM 783 N N . THR A 1 106 ? -20.877 24.184 -10.741 1.00 52.91 106 THR A N 1
ATOM 784 C CA . THR A 1 106 ? -20.518 24.558 -9.366 1.00 52.91 106 THR A CA 1
ATOM 785 C C . THR A 1 106 ? -21.487 23.998 -8.331 1.00 52.91 106 THR A C 1
ATOM 787 O O . THR A 1 106 ? -21.043 23.532 -7.283 1.00 52.91 106 THR A O 1
ATOM 790 N N . GLU A 1 107 ? -22.789 23.972 -8.626 1.00 61.09 107 GLU A N 1
ATOM 791 C CA . GLU A 1 107 ? -23.798 23.367 -7.749 1.00 61.09 107 GLU A CA 1
ATOM 792 C C . GLU A 1 107 ? -23.614 21.850 -7.662 1.00 61.09 107 GLU A C 1
ATOM 794 O O . GLU A 1 107 ? -23.660 21.287 -6.564 1.00 61.09 107 GLU A O 1
ATOM 799 N N . LYS A 1 108 ? -23.290 21.202 -8.788 1.00 59.56 108 LYS A N 1
ATOM 800 C CA . LYS A 1 108 ? -22.933 19.782 -8.827 1.00 59.56 108 LYS A CA 1
ATOM 801 C C . LYS A 1 108 ? -21.677 19.484 -8.007 1.00 59.56 108 LYS A C 1
ATOM 803 O O . LYS A 1 108 ? -21.720 18.617 -7.144 1.00 59.56 108 LYS A O 1
ATOM 808 N N . VAL A 1 109 ? -20.595 20.246 -8.190 1.00 54.16 109 VAL A N 1
ATOM 809 C CA . VAL A 1 109 ? -19.352 20.072 -7.413 1.00 54.16 109 VAL A CA 1
ATOM 810 C C . VAL A 1 109 ? -19.586 20.314 -5.919 1.00 54.16 109 VAL A C 1
ATOM 812 O O . VAL A 1 109 ? -19.111 19.539 -5.096 1.00 54.16 109 VAL A O 1
ATOM 815 N N . ALA A 1 110 ? -20.346 21.343 -5.537 1.00 52.94 110 ALA A N 1
ATOM 816 C CA . ALA A 1 110 ? -20.663 21.613 -4.134 1.00 52.94 110 ALA A CA 1
ATOM 817 C C . ALA A 1 110 ? -21.578 20.541 -3.514 1.00 52.94 110 ALA A C 1
ATOM 819 O O . ALA A 1 110 ? -21.467 20.243 -2.323 1.00 52.94 110 ALA A O 1
ATOM 820 N N . SER A 1 111 ? -22.498 19.970 -4.296 1.00 57.00 111 SER A N 1
ATOM 821 C CA . SER A 1 111 ? -23.307 18.817 -3.890 1.00 57.00 111 SER A CA 1
ATOM 822 C C . SER A 1 111 ? -22.433 17.577 -3.694 1.00 57.00 111 SER A C 1
ATOM 824 O O . SER A 1 111 ? -22.478 16.965 -2.629 1.00 57.00 111 SER A O 1
ATOM 826 N N . ASP A 1 112 ? -21.551 17.280 -4.650 1.00 53.59 112 ASP A N 1
ATOM 827 C CA . ASP A 1 112 ? -20.622 16.150 -4.596 1.00 53.59 112 ASP A CA 1
ATOM 828 C C . ASP A 1 112 ? -19.648 16.279 -3.416 1.00 53.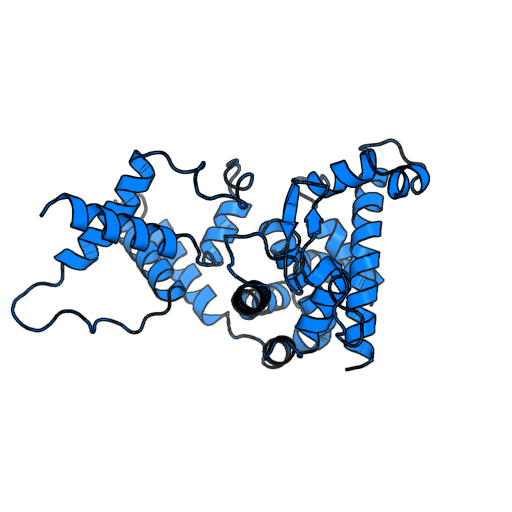59 112 ASP A C 1
ATOM 830 O O . ASP A 1 112 ? -19.422 15.312 -2.695 1.00 53.59 112 ASP A O 1
ATOM 834 N N . VAL A 1 113 ? -19.121 17.479 -3.145 1.00 52.91 113 VAL A N 1
ATOM 835 C CA . VAL A 1 113 ? -18.276 17.750 -1.970 1.00 52.91 113 VAL A CA 1
ATOM 836 C C . VAL A 1 113 ? -19.056 17.522 -0.674 1.00 52.91 113 VAL A C 1
ATOM 838 O O . VAL A 1 113 ? -18.551 16.841 0.217 1.00 52.91 113 VAL A O 1
ATOM 841 N N . ARG A 1 114 ? -20.294 18.024 -0.561 1.00 53.81 114 ARG A N 1
ATOM 842 C CA . ARG A 1 114 ? -21.148 17.796 0.621 1.00 53.81 114 ARG A CA 1
ATOM 843 C C . ARG A 1 114 ? -21.486 16.316 0.812 1.00 53.81 114 ARG A C 1
ATOM 845 O O . ARG A 1 114 ? -21.391 15.816 1.930 1.00 53.81 114 ARG A O 1
ATOM 852 N N . ALA A 1 115 ? -21.808 15.604 -0.264 1.00 53.91 115 ALA A N 1
ATOM 853 C CA . ALA A 1 115 ? -22.069 14.169 -0.238 1.00 53.91 115 ALA A CA 1
ATOM 854 C C . ALA A 1 115 ? -20.813 13.363 0.139 1.00 53.91 115 ALA A C 1
ATOM 856 O O . ALA A 1 115 ? -20.899 12.439 0.944 1.00 53.91 115 ALA A O 1
ATOM 857 N N . ASN A 1 116 ? -19.637 13.742 -0.368 1.00 50.62 116 ASN A N 1
ATOM 858 C CA . ASN A 1 116 ? -18.360 13.097 -0.049 1.00 50.62 116 ASN A CA 1
ATOM 859 C C . ASN A 1 116 ? -17.924 13.347 1.404 1.00 50.62 116 ASN A C 1
ATOM 861 O O . ASN A 1 116 ? -17.415 12.435 2.053 1.00 50.62 116 ASN A O 1
ATOM 865 N N . LEU A 1 117 ? -18.163 14.548 1.941 1.00 49.22 117 LEU A N 1
ATOM 866 C CA . LEU A 1 117 ? -17.942 14.854 3.359 1.00 49.22 117 LEU A CA 1
ATOM 867 C C . LEU A 1 117 ? -18.900 14.063 4.263 1.00 49.22 117 LEU A C 1
ATOM 869 O O . LEU A 1 117 ? -18.492 13.588 5.320 1.00 49.22 117 LEU A O 1
ATOM 873 N N . ALA A 1 118 ? -20.149 13.863 3.831 1.00 49.88 118 ALA A N 1
ATOM 874 C CA . ALA A 1 118 ? -21.144 13.084 4.568 1.00 49.88 118 ALA A CA 1
ATOM 875 C C . ALA A 1 118 ? -20.907 11.559 4.507 1.00 49.88 118 ALA A C 1
ATOM 877 O O . ALA A 1 118 ? -21.219 10.857 5.470 1.00 49.88 118 ALA A O 1
ATOM 878 N N . LYS A 1 119 ? -20.330 11.042 3.411 1.00 52.28 119 LYS A N 1
ATOM 879 C CA . LYS A 1 119 ? -20.014 9.612 3.213 1.00 52.28 119 LYS A CA 1
ATOM 880 C C . LYS A 1 119 ? -18.718 9.151 3.891 1.00 52.28 119 LYS A C 1
ATOM 882 O O . LYS A 1 119 ? -18.516 7.960 4.089 1.00 52.28 119 LYS A O 1
ATOM 887 N N . GLY A 1 120 ? -17.842 10.065 4.303 1.00 55.16 120 GLY A N 1
ATOM 888 C CA . GLY A 1 120 ? -16.509 9.746 4.824 1.00 55.16 120 GLY A CA 1
ATOM 889 C C . GLY A 1 120 ? -16.432 9.243 6.271 1.00 55.16 120 GLY A C 1
ATOM 890 O O . GLY A 1 120 ? -15.410 9.480 6.919 1.00 55.16 120 GLY A O 1
ATOM 891 N N . LYS A 1 121 ? -17.457 8.577 6.825 1.00 60.78 121 LYS A N 1
ATOM 892 C CA . LYS A 1 121 ? -17.338 8.033 8.189 1.00 60.78 121 LYS A CA 1
ATOM 893 C C . LYS A 1 121 ? -16.330 6.886 8.191 1.00 60.78 121 LYS A C 1
ATOM 895 O O . LYS A 1 121 ? -16.546 5.837 7.595 1.00 60.78 121 LYS A O 1
ATOM 900 N N . ALA A 1 122 ? -15.207 7.096 8.871 1.00 66.88 122 ALA A N 1
ATOM 901 C CA . ALA A 1 122 ? -14.191 6.071 9.044 1.00 66.88 122 ALA A CA 1
ATOM 902 C C . ALA A 1 122 ? -14.802 4.833 9.716 1.00 66.88 122 ALA A C 1
ATOM 904 O O . ALA A 1 122 ? -15.386 4.942 10.797 1.00 66.88 122 ALA A O 1
ATOM 905 N N . SER A 1 123 ? -14.637 3.654 9.106 1.00 78.56 123 SER A N 1
ATOM 906 C CA . SER A 1 123 ? -15.004 2.399 9.764 1.00 78.56 123 SER A CA 1
ATOM 907 C C . SER A 1 123 ? -14.279 2.311 11.115 1.00 78.56 123 SER A C 1
ATOM 909 O O . SER A 1 123 ? -13.043 2.352 11.124 1.00 78.56 123 SER A O 1
ATOM 911 N N . PRO A 1 124 ? -14.989 2.139 12.250 1.00 78.38 124 PRO A N 1
ATOM 912 C CA . PRO A 1 124 ? -14.354 2.023 13.565 1.00 78.38 124 PRO A CA 1
ATOM 913 C C . PRO A 1 124 ? -13.276 0.935 13.600 1.00 78.38 124 PRO A C 1
ATOM 915 O O . PRO A 1 124 ? -12.235 1.092 14.236 1.00 78.38 124 PRO A O 1
ATOM 918 N N . SER A 1 125 ? -13.492 -0.141 12.835 1.00 86.25 125 SER A N 1
ATOM 919 C CA . SER A 1 125 ? -12.542 -1.243 12.711 1.00 86.25 125 SER A CA 1
ATOM 920 C C . SER A 1 125 ? -11.233 -0.846 12.019 1.00 86.25 125 SER A C 1
ATOM 922 O O . SER A 1 125 ? -10.170 -1.293 12.440 1.00 86.25 125 SER A O 1
ATOM 924 N N . LEU A 1 126 ? -11.278 0.023 11.002 1.00 90.12 126 LEU A N 1
ATOM 925 C CA . LEU A 1 126 ? -10.071 0.531 10.347 1.00 90.12 126 LEU A CA 1
ATOM 926 C C . LEU A 1 126 ? -9.377 1.594 11.191 1.00 90.12 126 LEU A C 1
ATOM 928 O O . LEU A 1 126 ? -8.153 1.584 11.285 1.00 90.12 126 LEU A O 1
ATOM 932 N N . SER A 1 127 ? -10.139 2.470 11.848 1.00 91.44 127 SER A N 1
ATOM 933 C CA . SER A 1 127 ? -9.580 3.449 12.785 1.00 91.44 127 SER A CA 1
ATOM 934 C C . SER A 1 127 ? -8.783 2.768 13.900 1.00 91.44 127 SER A C 1
ATOM 936 O O . SER A 1 127 ? -7.712 3.247 14.263 1.00 91.44 127 SER A O 1
ATOM 938 N N . TYR A 1 128 ? -9.249 1.611 14.388 1.00 93.94 128 TYR A N 1
ATOM 939 C CA . TYR A 1 128 ? -8.518 0.799 15.363 1.00 93.94 128 TYR A CA 1
ATOM 940 C C . TYR A 1 128 ? -7.192 0.247 14.813 1.00 93.94 128 TYR A C 1
ATOM 942 O O . TYR A 1 128 ? -6.172 0.326 15.493 1.00 93.94 128 TYR A O 1
ATOM 950 N N . LEU A 1 129 ? -7.164 -0.240 13.564 1.00 96.25 129 LEU A N 1
ATOM 951 C CA . LEU A 1 129 ? -5.940 -0.768 12.935 1.00 96.25 129 LEU A CA 1
ATOM 952 C C . LEU A 1 129 ? -4.825 0.277 12.799 1.00 96.25 129 LEU A C 1
ATOM 954 O O . LEU A 1 129 ? -3.660 -0.091 12.660 1.00 96.25 129 LEU A O 1
ATOM 958 N N . PHE A 1 130 ? -5.162 1.563 12.868 1.00 96.69 130 PHE A N 1
ATOM 959 C CA . PHE A 1 130 ? -4.220 2.674 12.775 1.00 96.69 130 PHE A CA 1
ATOM 960 C C . PHE A 1 130 ? -4.356 3.633 13.969 1.00 96.69 130 PHE A C 1
ATOM 962 O O . PHE A 1 130 ? -4.175 4.840 13.808 1.00 96.69 130 PHE A O 1
ATOM 969 N N . LYS A 1 131 ? -4.684 3.134 15.172 1.00 96.44 131 LYS A N 1
ATOM 970 C CA . LYS A 1 131 ? -4.900 3.945 16.391 1.00 96.44 131 LYS A CA 1
ATOM 971 C C . LYS A 1 131 ? -3.622 4.543 16.992 1.00 96.44 131 LYS A C 1
ATOM 973 O O . LYS A 1 131 ? -3.677 5.600 17.621 1.00 96.44 131 LYS A O 1
ATOM 978 N N . ASP A 1 132 ? -2.471 3.948 16.748 1.00 96.88 132 ASP A N 1
ATOM 979 C CA . ASP A 1 132 ? -1.158 4.432 17.174 1.00 96.88 132 ASP A CA 1
ATOM 980 C C . ASP A 1 132 ? -0.045 3.709 16.398 1.00 96.88 132 ASP A C 1
ATOM 982 O O . ASP A 1 132 ? -0.310 2.870 15.536 1.00 96.88 132 ASP A O 1
ATOM 986 N N . LEU A 1 133 ? 1.213 4.031 16.704 1.00 97.12 133 LEU A N 1
ATOM 987 C CA . LEU A 1 133 ? 2.384 3.455 16.036 1.00 97.12 133 LEU A CA 1
ATOM 988 C C . LEU A 1 133 ? 2.608 1.960 16.317 1.00 97.12 133 LEU A C 1
ATOM 990 O O . LEU A 1 133 ? 3.451 1.345 15.669 1.00 97.12 133 LEU A O 1
ATOM 994 N N . LYS A 1 134 ? 1.880 1.374 17.273 1.00 96.12 134 LYS A N 1
ATOM 995 C CA . LYS A 1 134 ? 1.942 -0.055 17.607 1.00 96.12 134 LYS A CA 1
ATOM 996 C C . LYS A 1 134 ? 0.746 -0.828 17.053 1.00 96.12 134 LYS A C 1
ATOM 998 O O . LYS A 1 134 ? 0.677 -2.041 17.214 1.00 96.12 134 LYS A O 1
ATOM 1003 N N . SER A 1 135 ? -0.197 -0.142 16.413 1.00 97.38 135 SER A N 1
ATOM 1004 C CA . SER A 1 135 ? -1.424 -0.760 15.929 1.00 97.38 135 SER A CA 1
ATOM 1005 C C . SER A 1 135 ? -1.149 -1.716 14.759 1.00 97.38 135 SER A C 1
ATOM 1007 O O . SER A 1 135 ? -0.256 -1.446 13.947 1.00 97.38 135 SER A O 1
ATOM 1009 N N . PRO A 1 136 ? -1.929 -2.803 14.603 1.00 97.62 136 PRO A N 1
ATOM 1010 C CA . PRO A 1 136 ? -1.621 -3.860 13.634 1.00 97.62 136 PRO A CA 1
ATOM 1011 C C . PRO A 1 136 ? -1.494 -3.383 12.182 1.00 97.62 136 PRO A C 1
ATOM 1013 O O . PRO A 1 136 ? -0.664 -3.892 11.436 1.00 97.62 136 PRO A O 1
ATOM 1016 N N . GLY A 1 137 ? -2.266 -2.375 11.765 1.00 97.94 137 GLY A N 1
ATOM 1017 C CA . GLY A 1 137 ? -2.167 -1.788 10.427 1.00 97.94 137 GLY A CA 1
ATOM 1018 C C . GLY A 1 137 ? -0.855 -1.032 10.196 1.00 97.94 137 GLY A C 1
ATOM 1019 O O . GLY A 1 137 ? -0.287 -1.116 9.107 1.00 97.94 137 GLY A O 1
ATOM 1020 N N . VAL A 1 138 ? -0.332 -0.343 11.218 1.00 98.25 138 VAL A N 1
ATOM 1021 C CA . VAL A 1 138 ? 0.982 0.322 11.156 1.00 98.25 138 VAL A CA 1
ATOM 1022 C C . VAL A 1 138 ? 2.096 -0.711 11.054 1.00 98.25 138 VAL A C 1
ATOM 1024 O O . VAL A 1 138 ? 2.955 -0.601 10.178 1.00 98.25 138 VAL A O 1
ATOM 1027 N N . LEU A 1 139 ? 2.043 -1.749 11.893 1.00 98.50 139 LEU A N 1
ATOM 1028 C CA . LEU A 1 139 ? 2.998 -2.856 11.849 1.00 98.50 139 LEU A CA 1
ATOM 1029 C C . LEU A 1 139 ? 2.959 -3.569 10.490 1.00 98.50 139 LEU A C 1
ATOM 1031 O O . LEU A 1 139 ? 4.007 -3.867 9.923 1.00 98.50 139 LEU A O 1
ATOM 1035 N N . ALA A 1 140 ? 1.764 -3.769 9.925 1.00 98.50 140 ALA A N 1
ATOM 1036 C CA . ALA A 1 140 ? 1.572 -4.418 8.632 1.00 98.50 140 ALA A CA 1
ATOM 1037 C C . ALA A 1 140 ? 2.207 -3.623 7.484 1.00 98.50 140 ALA A C 1
ATOM 1039 O O . ALA A 1 140 ? 2.927 -4.204 6.670 1.00 98.50 140 ALA A O 1
ATOM 1040 N N . ILE A 1 141 ? 1.992 -2.303 7.432 1.00 98.50 141 ILE A N 1
ATOM 1041 C CA . ILE A 1 141 ? 2.630 -1.431 6.431 1.00 98.50 141 ILE A CA 1
ATOM 1042 C C . ILE A 1 141 ? 4.144 -1.382 6.656 1.00 98.50 141 ILE A C 1
ATOM 1044 O O . ILE A 1 141 ? 4.911 -1.533 5.707 1.00 98.50 141 ILE A O 1
ATOM 1048 N N . GLY A 1 142 ? 4.597 -1.248 7.905 1.00 98.31 142 GLY A N 1
ATOM 1049 C CA . GLY A 1 142 ? 6.026 -1.224 8.211 1.00 98.31 142 GLY A CA 1
ATOM 1050 C C . GLY A 1 142 ? 6.751 -2.515 7.833 1.00 98.31 142 GLY A C 1
ATOM 1051 O O . GLY A 1 142 ? 7.859 -2.470 7.294 1.00 98.31 142 GLY A O 1
ATOM 1052 N N . ALA A 1 143 ? 6.110 -3.665 8.043 1.00 98.38 143 ALA A N 1
ATOM 1053 C CA . ALA A 1 143 ? 6.622 -4.959 7.611 1.00 98.38 143 ALA A CA 1
ATOM 1054 C C . ALA A 1 143 ? 6.590 -5.116 6.084 1.00 98.38 143 ALA A C 1
ATOM 1056 O O . ALA A 1 143 ? 7.531 -5.654 5.499 1.00 98.38 143 ALA A O 1
ATOM 1057 N N . ALA A 1 144 ? 5.554 -4.604 5.412 1.00 97.81 144 ALA A N 1
ATOM 1058 C CA . ALA A 1 144 ? 5.475 -4.587 3.952 1.00 97.81 144 ALA A CA 1
ATOM 1059 C C . ALA A 1 144 ? 6.584 -3.738 3.306 1.00 97.81 144 ALA A C 1
ATOM 1061 O O . ALA A 1 144 ? 7.165 -4.155 2.298 1.00 97.81 144 ALA A O 1
ATOM 1062 N N . GLU A 1 145 ? 6.929 -2.592 3.898 1.00 95.81 145 GLU A N 1
ATOM 1063 C CA . GLU A 1 145 ? 8.087 -1.789 3.480 1.00 95.81 145 GLU A CA 1
ATOM 1064 C C . GLU A 1 145 ? 9.426 -2.475 3.787 1.00 95.81 145 GLU A C 1
ATOM 1066 O O . GLU A 1 145 ? 10.414 -2.240 3.098 1.00 95.81 145 GLU A O 1
ATOM 1071 N N . GLY A 1 146 ? 9.462 -3.361 4.786 1.00 96.69 146 GLY A N 1
ATOM 1072 C CA . GLY A 1 146 ? 10.694 -3.971 5.293 1.00 96.69 146 GLY A CA 1
ATOM 1073 C C . GLY A 1 146 ? 11.428 -3.103 6.319 1.00 96.69 146 GLY A C 1
ATOM 1074 O O . GLY A 1 146 ? 12.591 -3.369 6.628 1.00 96.69 146 GLY A O 1
ATOM 1075 N N . ASN A 1 147 ? 10.762 -2.079 6.857 1.00 98.00 147 ASN A N 1
ATOM 1076 C CA . ASN A 1 147 ? 11.275 -1.233 7.939 1.00 98.00 147 ASN A CA 1
ATOM 1077 C C . ASN A 1 147 ? 10.981 -1.838 9.315 1.00 98.00 147 ASN A C 1
ATOM 1079 O O . ASN A 1 147 ? 11.709 -1.600 10.274 1.00 98.00 147 ASN A O 1
ATOM 1083 N N . LEU A 1 148 ? 9.930 -2.647 9.420 1.00 98.19 148 LEU A N 1
ATOM 1084 C CA . LEU A 1 148 ? 9.614 -3.409 10.619 1.00 98.19 148 LEU A CA 1
ATOM 1085 C C . LEU A 1 148 ? 9.682 -4.908 10.321 1.00 98.19 148 LEU A C 1
ATOM 1087 O O . LEU A 1 148 ? 9.503 -5.368 9.197 1.00 98.19 148 LEU A O 1
ATOM 1091 N N . THR A 1 149 ? 9.951 -5.678 11.357 1.00 97.12 149 THR A N 1
ATOM 1092 C CA . THR A 1 149 ? 9.671 -7.113 11.403 1.00 97.12 149 THR A CA 1
ATOM 1093 C C . THR A 1 149 ? 8.186 -7.334 11.704 1.00 97.12 149 THR A C 1
ATOM 1095 O O . THR A 1 149 ? 7.473 -6.396 12.064 1.00 97.12 149 THR A O 1
ATOM 1098 N N . ILE A 1 150 ? 7.698 -8.570 11.557 1.00 95.38 150 ILE A N 1
ATOM 1099 C CA . ILE A 1 150 ? 6.276 -8.880 11.785 1.00 95.38 150 ILE A CA 1
ATOM 1100 C C . ILE A 1 150 ? 5.832 -8.648 13.241 1.00 95.38 150 ILE A C 1
ATOM 1102 O O . ILE A 1 150 ? 4.660 -8.392 13.486 1.00 95.38 150 ILE A O 1
ATOM 1106 N N . ASP A 1 151 ? 6.770 -8.696 14.188 1.00 94.25 151 ASP A N 1
ATOM 1107 C CA . ASP A 1 151 ? 6.596 -8.414 15.616 1.00 94.25 151 ASP A CA 1
ATOM 1108 C C . ASP A 1 151 ? 6.893 -6.945 15.978 1.00 94.25 151 ASP A C 1
ATOM 1110 O O . ASP A 1 151 ? 6.919 -6.571 17.147 1.00 94.25 151 ASP A O 1
ATOM 1114 N N . GLY A 1 152 ? 7.126 -6.087 14.979 1.00 95.69 152 GLY A N 1
ATOM 1115 C CA . GLY A 1 152 ? 7.297 -4.647 15.169 1.00 95.69 152 GLY A CA 1
ATOM 1116 C C . GLY A 1 152 ? 8.700 -4.199 15.583 1.00 95.69 152 GLY A C 1
ATOM 1117 O O . GLY A 1 152 ? 8.913 -3.001 15.789 1.00 95.69 152 GLY A O 1
ATOM 1118 N N . ARG A 1 153 ? 9.694 -5.098 15.654 1.00 97.31 153 ARG A N 1
ATOM 1119 C CA . ARG A 1 153 ? 11.100 -4.682 15.809 1.00 97.31 153 ARG A CA 1
ATOM 1120 C C . ARG A 1 153 ? 11.566 -3.946 14.559 1.00 97.31 153 ARG A C 1
ATOM 1122 O O . ARG A 1 153 ? 11.288 -4.373 13.439 1.00 97.31 153 ARG A O 1
ATOM 1129 N N . LYS A 1 154 ? 12.307 -2.862 14.764 1.00 98.12 154 LYS A N 1
ATOM 1130 C CA . LYS A 1 154 ? 12.844 -1.997 13.708 1.00 98.12 154 LYS A CA 1
ATOM 1131 C C . LYS A 1 154 ? 13.998 -2.693 12.992 1.00 98.12 154 LYS A C 1
ATOM 1133 O O . LYS A 1 154 ? 14.866 -3.268 13.644 1.00 98.12 154 LYS A O 1
ATOM 1138 N N . THR A 1 155 ? 14.016 -2.634 11.666 1.00 97.62 155 THR A N 1
ATOM 1139 C CA . THR A 1 155 ? 15.159 -3.075 10.855 1.00 97.62 155 THR A CA 1
ATOM 1140 C C . THR A 1 155 ? 16.136 -1.914 10.648 1.00 97.62 155 THR A C 1
ATOM 1142 O O . THR A 1 155 ? 15.861 -0.781 11.045 1.00 97.62 155 THR A O 1
ATOM 1145 N N . SER A 1 156 ? 17.275 -2.161 10.001 1.00 96.12 156 SER A N 1
ATOM 1146 C CA . SER A 1 156 ? 18.199 -1.086 9.613 1.00 96.12 156 SER A CA 1
ATOM 1147 C C . SER A 1 156 ? 17.524 -0.034 8.722 1.00 96.12 156 SER A C 1
ATOM 1149 O O . SER A 1 156 ? 17.744 1.160 8.914 1.00 96.12 156 SER A O 1
ATOM 1151 N N . ASN A 1 157 ? 16.634 -0.455 7.815 1.00 95.31 157 ASN A N 1
ATOM 1152 C CA . ASN A 1 157 ? 15.959 0.430 6.859 1.00 95.31 157 ASN A CA 1
ATOM 1153 C C . ASN A 1 157 ? 15.052 1.474 7.529 1.00 95.31 157 ASN A C 1
ATOM 1155 O O . ASN A 1 157 ? 14.859 2.554 6.969 1.00 95.31 157 ASN A O 1
ATOM 1159 N N . TYR A 1 158 ? 14.537 1.180 8.729 1.00 96.88 158 TYR A N 1
ATOM 1160 C CA . TYR A 1 158 ? 13.687 2.090 9.502 1.00 96.88 158 TYR A CA 1
ATOM 1161 C C . TYR A 1 158 ? 14.386 3.409 9.844 1.00 96.88 158 TYR A C 1
ATOM 1163 O O . TYR A 1 158 ? 13.763 4.472 9.830 1.00 96.88 158 TYR A O 1
ATOM 1171 N N . PHE A 1 159 ? 15.684 3.353 10.151 1.00 94.44 159 PHE A N 1
ATOM 1172 C CA . PHE A 1 159 ? 16.446 4.528 10.576 1.00 94.44 159 PHE A CA 1
ATOM 1173 C C . PHE A 1 159 ? 16.854 5.432 9.410 1.00 94.44 159 PHE A C 1
ATOM 1175 O O . PHE A 1 159 ? 17.176 6.601 9.620 1.00 94.44 159 PHE A O 1
ATOM 1182 N N . GLY A 1 160 ? 16.814 4.912 8.187 1.00 90.31 160 GLY A N 1
ATOM 1183 C CA . GLY A 1 160 ? 17.249 5.631 7.004 1.00 90.31 160 GLY A CA 1
ATOM 1184 C C . GLY A 1 160 ? 17.710 4.681 5.912 1.00 90.31 160 GLY A C 1
ATOM 1185 O O . GLY A 1 160 ? 18.576 3.845 6.150 1.00 90.31 160 GLY A O 1
ATOM 1186 N N . HIS A 1 161 ? 17.196 4.843 4.698 1.00 89.81 161 HIS A N 1
ATOM 1187 C CA . HIS A 1 161 ? 17.772 4.218 3.508 1.00 89.81 161 HIS A CA 1
ATOM 1188 C C . HIS A 1 161 ? 17.549 5.094 2.277 1.00 89.81 161 HIS A C 1
ATOM 1190 O O . HIS A 1 161 ? 16.627 5.907 2.237 1.00 89.81 161 HIS A O 1
ATOM 1196 N N . THR A 1 162 ? 18.402 4.931 1.270 1.00 84.94 162 THR A N 1
ATOM 1197 C CA . THR A 1 162 ? 18.248 5.613 -0.018 1.00 84.94 162 THR A CA 1
ATOM 1198 C C . THR A 1 162 ? 17.490 4.707 -0.981 1.00 84.94 162 THR A C 1
ATOM 1200 O O . THR A 1 162 ? 17.908 3.577 -1.229 1.00 84.94 162 THR A O 1
ATOM 1203 N N . ASP A 1 163 ? 16.373 5.189 -1.520 1.00 74.25 163 ASP A N 1
ATOM 1204 C CA . ASP A 1 163 ? 15.565 4.455 -2.495 1.00 74.25 163 ASP A CA 1
ATOM 1205 C C . ASP A 1 163 ? 16.324 4.346 -3.834 1.00 74.25 163 ASP A C 1
ATOM 1207 O O . ASP A 1 163 ? 16.652 5.368 -4.442 1.00 74.25 163 ASP A O 1
ATOM 1211 N N . PRO A 1 164 ? 16.598 3.134 -4.349 1.00 70.69 164 PRO A N 1
ATOM 1212 C CA . PRO A 1 164 ? 17.321 2.960 -5.611 1.00 70.69 164 PRO A CA 1
ATOM 1213 C C . PRO A 1 164 ? 16.535 3.459 -6.839 1.00 70.69 164 PRO A C 1
ATOM 1215 O O . PRO A 1 164 ? 17.104 3.676 -7.911 1.00 70.69 164 PRO A O 1
ATOM 1218 N N . GLY A 1 165 ? 15.218 3.638 -6.718 1.00 69.69 165 GLY A N 1
ATOM 1219 C CA . GLY A 1 165 ? 14.349 4.132 -7.778 1.00 69.69 165 GLY A CA 1
ATOM 1220 C C . GLY A 1 165 ? 14.516 5.629 -8.048 1.00 69.69 165 GLY A C 1
ATOM 1221 O O . GLY A 1 165 ? 14.570 6.020 -9.224 1.00 69.69 165 GLY A O 1
ATOM 1222 N N . ASN A 1 166 ? 14.612 6.450 -6.992 1.00 75.88 166 ASN A N 1
ATOM 1223 C CA . ASN A 1 166 ? 14.611 7.921 -7.072 1.00 75.88 166 ASN A CA 1
ATOM 1224 C C . ASN A 1 166 ? 15.662 8.640 -6.200 1.00 75.88 166 ASN A C 1
ATOM 1226 O O . ASN A 1 166 ? 15.627 9.867 -6.133 1.00 75.88 166 ASN A O 1
ATOM 1230 N N . SER A 1 167 ? 16.551 7.910 -5.529 1.00 78.69 167 SER A N 1
ATOM 1231 C CA . SER A 1 167 ? 17.590 8.437 -4.633 1.00 78.69 167 SER A CA 1
ATOM 1232 C C . SER A 1 167 ? 17.071 9.231 -3.425 1.00 78.69 167 SER A C 1
ATOM 1234 O O . SER A 1 167 ? 17.841 9.954 -2.794 1.00 78.69 167 SER A O 1
ATOM 1236 N N . ALA A 1 168 ? 15.785 9.115 -3.081 1.00 81.69 168 ALA A N 1
ATOM 1237 C CA . ALA A 1 168 ? 15.237 9.775 -1.900 1.00 81.69 168 ALA A CA 1
ATOM 1238 C C . ALA A 1 168 ? 15.699 9.076 -0.620 1.00 81.69 168 ALA A C 1
ATOM 1240 O O . ALA A 1 168 ? 15.813 7.851 -0.577 1.00 81.69 168 ALA A O 1
ATOM 1241 N N . HIS A 1 169 ? 15.940 9.864 0.428 1.00 84.75 169 HIS A N 1
ATOM 1242 C CA . HIS A 1 169 ? 16.260 9.339 1.747 1.00 84.75 169 HIS A CA 1
ATOM 1243 C C . HIS A 1 169 ? 14.974 9.119 2.549 1.00 84.75 169 HIS A C 1
ATOM 1245 O O . HIS A 1 169 ? 14.296 10.071 2.937 1.00 84.75 169 HIS A O 1
ATOM 1251 N N . ASN A 1 170 ? 14.653 7.852 2.784 1.00 89.69 170 ASN A N 1
ATOM 1252 C CA . ASN A 1 170 ? 13.425 7.391 3.415 1.00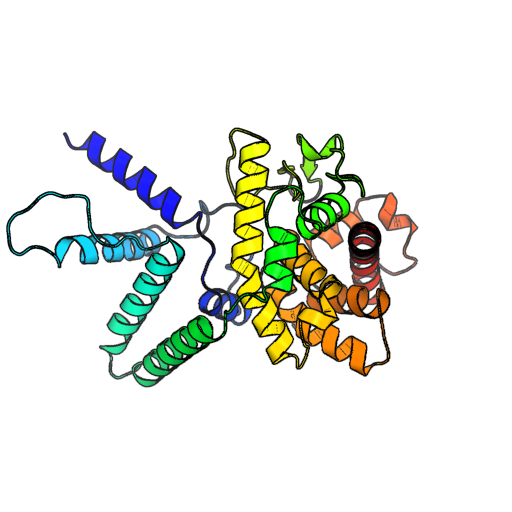 89.69 170 ASN A CA 1
ATOM 1253 C C . ASN A 1 170 ? 13.655 7.084 4.895 1.00 89.69 170 ASN A C 1
ATOM 1255 O O . ASN A 1 170 ? 14.683 6.501 5.239 1.00 89.69 170 ASN A O 1
ATOM 1259 N N . ARG A 1 171 ? 12.688 7.407 5.764 1.00 93.56 171 ARG A N 1
ATOM 1260 C CA . ARG A 1 171 ? 12.756 7.120 7.213 1.00 93.56 171 ARG A CA 1
ATOM 1261 C C . ARG A 1 171 ? 11.412 6.670 7.789 1.00 93.56 171 ARG A C 1
ATOM 1263 O O . ARG A 1 171 ? 10.359 7.009 7.250 1.00 93.56 171 ARG A O 1
ATOM 1270 N N . GLY A 1 172 ? 11.450 5.976 8.923 1.00 97.00 172 GLY A N 1
ATOM 1271 C CA . GLY A 1 172 ? 10.262 5.566 9.676 1.00 97.00 172 GLY A CA 1
ATOM 1272 C C . GLY A 1 172 ? 9.585 4.325 9.102 1.00 97.00 172 GLY A C 1
ATOM 1273 O O . GLY A 1 172 ? 10.049 3.743 8.122 1.00 97.00 172 GLY A O 1
ATOM 1274 N N . PHE A 1 173 ? 8.476 3.898 9.709 1.00 97.62 173 PHE A N 1
ATOM 1275 C CA . PHE A 1 173 ? 7.834 2.625 9.362 1.00 97.62 173 PHE A CA 1
ATOM 1276 C C . PHE A 1 173 ? 7.403 2.578 7.894 1.00 97.62 173 PHE A C 1
ATOM 1278 O O . PHE A 1 173 ? 7.556 1.549 7.248 1.00 97.62 173 PHE A O 1
ATOM 1285 N N . CYS A 1 174 ? 6.939 3.691 7.331 1.00 95.62 174 CYS A N 1
ATOM 1286 C CA . CYS A 1 174 ? 6.389 3.718 5.980 1.00 95.62 174 CYS A CA 1
ATOM 1287 C C . CYS A 1 174 ? 7.342 4.268 4.907 1.00 95.62 174 CYS A C 1
ATOM 1289 O O . CYS A 1 174 ? 6.893 4.560 3.800 1.00 95.62 174 CYS A O 1
ATOM 1291 N N . SER A 1 175 ? 8.631 4.458 5.217 1.00 94.38 175 SER A N 1
ATOM 1292 C CA . SER A 1 175 ? 9.587 5.072 4.282 1.00 94.38 175 SER A CA 1
ATOM 1293 C C . SER A 1 175 ? 9.194 6.508 3.889 1.00 94.38 175 SER A C 1
ATOM 1295 O O . SER A 1 175 ? 9.111 6.848 2.707 1.00 94.38 175 SER A O 1
ATOM 1297 N N . TRP A 1 176 ? 8.923 7.368 4.878 1.00 92.44 176 TRP A N 1
ATOM 1298 C CA . TRP A 1 176 ? 8.502 8.750 4.646 1.00 92.44 176 TRP A CA 1
ATOM 1299 C C . TRP A 1 176 ? 9.532 9.526 3.817 1.00 92.44 176 TRP A C 1
ATOM 1301 O O . TRP A 1 176 ? 10.707 9.589 4.177 1.00 92.44 176 TRP A O 1
ATOM 1311 N N . GLN A 1 177 ? 9.047 10.160 2.745 1.00 86.31 177 GLN A N 1
ATOM 1312 C CA . GLN A 1 177 ? 9.840 10.992 1.829 1.00 86.31 177 GLN A CA 1
ATOM 1313 C C . GLN A 1 177 ? 9.093 12.239 1.323 1.00 86.31 177 GLN A C 1
ATOM 1315 O O . GLN A 1 177 ? 9.586 12.947 0.453 1.00 86.31 177 GLN A O 1
ATOM 1320 N N . ALA A 1 178 ? 7.879 12.505 1.820 1.00 80.12 178 ALA A N 1
ATOM 1321 C CA . ALA A 1 178 ? 7.004 13.559 1.288 1.00 80.12 178 ALA A CA 1
ATOM 1322 C C . ALA A 1 178 ? 7.344 14.974 1.804 1.00 80.12 178 ALA A C 1
ATOM 1324 O O . ALA A 1 178 ? 6.572 15.907 1.613 1.00 80.12 178 ALA A O 1
ATOM 1325 N N . GLY A 1 179 ? 8.482 15.141 2.478 1.00 79.19 179 GLY A N 1
ATOM 1326 C CA . GLY A 1 179 ? 8.950 16.425 2.985 1.00 79.19 179 GLY A CA 1
ATOM 1327 C C . GLY A 1 179 ? 10.064 16.260 4.016 1.00 79.19 179 GLY A C 1
ATOM 1328 O O . GLY A 1 179 ? 10.300 15.139 4.482 1.00 79.19 179 GLY A O 1
ATOM 1329 N N . PRO A 1 180 ? 10.733 17.363 4.393 1.00 82.31 180 PRO A N 1
ATOM 1330 C CA . PRO A 1 180 ? 11.792 17.331 5.388 1.00 82.31 180 PRO A CA 1
ATOM 1331 C C . PRO A 1 180 ? 11.253 16.854 6.740 1.00 82.31 180 PRO A C 1
ATOM 1333 O O . PRO A 1 180 ? 10.117 17.149 7.131 1.00 82.31 180 PRO A O 1
ATOM 1336 N N . VAL A 1 181 ? 12.095 16.099 7.440 1.00 87.69 181 VAL A N 1
ATOM 1337 C CA . VAL A 1 181 ? 11.877 15.633 8.810 1.00 87.69 181 VAL A CA 1
ATOM 1338 C C . VAL A 1 181 ? 13.189 15.731 9.574 1.00 87.69 181 VAL A C 1
ATOM 1340 O O . VAL A 1 181 ? 14.256 15.406 9.050 1.00 87.69 181 VAL A O 1
ATOM 1343 N N . SER A 1 182 ? 13.100 16.169 10.821 1.00 88.50 182 SER A N 1
ATOM 1344 C CA . SER A 1 182 ? 14.228 16.296 11.742 1.00 88.50 182 SER A CA 1
ATOM 1345 C C . SER A 1 182 ? 14.577 14.973 12.432 1.00 88.50 182 SER A C 1
ATOM 1347 O O . SER A 1 182 ? 15.711 14.780 12.860 1.00 88.50 182 SER A O 1
ATOM 1349 N N . SER A 1 183 ? 13.630 14.031 12.507 1.00 92.69 183 SER A N 1
ATOM 1350 C CA . SER A 1 183 ? 13.796 12.749 13.202 1.00 92.69 183 SER A CA 1
ATOM 1351 C C . SER A 1 183 ? 12.966 11.622 12.578 1.00 92.69 183 SER A C 1
ATOM 1353 O O . SER A 1 183 ? 12.050 11.854 11.786 1.00 92.69 183 SER A O 1
ATOM 1355 N N . VAL A 1 184 ? 13.276 10.376 12.948 1.00 95.38 184 VAL A N 1
ATOM 1356 C CA . VAL A 1 184 ? 12.503 9.194 12.525 1.00 95.38 184 VAL A CA 1
ATOM 1357 C C . VAL A 1 184 ? 11.115 9.176 13.183 1.00 95.38 184 VAL A C 1
ATOM 1359 O O . VAL A 1 184 ? 10.137 8.774 12.563 1.00 95.38 184 VAL A O 1
ATOM 1362 N N . GLN A 1 185 ? 11.001 9.680 14.411 1.00 95.81 185 GLN A N 1
ATOM 1363 C CA . GLN A 1 185 ? 9.738 9.807 15.137 1.00 95.81 185 GLN A CA 1
ATOM 1364 C C . GLN A 1 185 ? 8.795 10.797 14.445 1.00 95.81 185 GLN A C 1
ATOM 1366 O O . GLN A 1 185 ? 7.596 10.547 14.335 1.00 95.81 185 GLN A O 1
ATOM 1371 N N . GLU A 1 186 ? 9.336 11.901 13.928 1.00 95.00 186 GLU A N 1
ATOM 1372 C CA . GLU A 1 186 ? 8.558 12.851 13.136 1.00 95.00 186 GLU A CA 1
ATOM 1373 C C . GLU A 1 186 ? 8.053 12.213 11.831 1.00 95.00 186 GLU A C 1
ATOM 1375 O O . GLU A 1 186 ? 6.887 12.393 11.473 1.00 95.00 186 GLU A O 1
ATOM 1380 N N . ALA A 1 187 ? 8.897 11.427 11.150 1.00 95.56 187 ALA A N 1
ATOM 1381 C CA . ALA A 1 187 ? 8.496 10.655 9.972 1.00 95.56 187 ALA A CA 1
ATOM 1382 C C . ALA A 1 187 ? 7.348 9.679 10.279 1.00 95.56 187 ALA A C 1
ATOM 1384 O O . ALA A 1 187 ? 6.369 9.628 9.530 1.00 95.56 187 ALA A O 1
ATOM 1385 N N . ASP A 1 188 ? 7.429 8.954 11.396 1.00 97.69 188 ASP A N 1
ATOM 1386 C CA . ASP A 1 188 ? 6.386 8.031 11.847 1.00 97.69 188 ASP A CA 1
ATOM 1387 C C . ASP A 1 188 ? 5.048 8.747 12.091 1.00 97.69 188 ASP A C 1
ATOM 1389 O O . ASP A 1 188 ? 4.009 8.310 11.592 1.00 97.69 188 ASP A O 1
ATOM 1393 N N . ILE A 1 189 ? 5.062 9.877 12.807 1.00 96.56 189 ILE A N 1
ATOM 1394 C CA . ILE A 1 189 ? 3.851 10.662 13.098 1.00 96.56 189 ILE A CA 1
ATOM 1395 C C . ILE A 1 189 ? 3.230 11.201 11.807 1.00 96.56 189 ILE A C 1
ATOM 1397 O O . ILE A 1 189 ? 2.026 11.043 11.581 1.00 96.56 189 ILE A O 1
ATOM 1401 N N . LYS A 1 190 ? 4.047 11.805 10.934 1.00 94.50 190 LYS A N 1
ATOM 1402 C CA . LYS A 1 190 ? 3.585 12.321 9.637 1.00 94.50 190 LYS A CA 1
ATOM 1403 C C . LYS A 1 190 ? 2.967 11.215 8.793 1.00 94.50 190 LYS A C 1
ATOM 1405 O O . LYS A 1 190 ? 1.913 11.417 8.188 1.00 94.50 190 LYS A O 1
ATOM 1410 N N . CYS A 1 191 ? 3.571 10.034 8.800 1.00 95.75 191 CYS A N 1
ATOM 1411 C CA . CYS A 1 191 ? 3.041 8.923 8.041 1.00 95.75 191 CYS A CA 1
ATOM 1412 C C . CYS A 1 191 ? 1.730 8.369 8.594 1.00 95.75 191 CYS A C 1
ATOM 1414 O O . CYS A 1 191 ? 0.778 8.171 7.839 1.00 95.75 191 CYS A O 1
ATOM 1416 N N . LEU A 1 192 ? 1.651 8.172 9.911 1.00 96.88 192 LEU A N 1
ATOM 1417 C CA . LEU A 1 192 ? 0.428 7.726 10.570 1.00 96.88 192 LEU A CA 1
ATOM 1418 C C . LEU A 1 192 ? -0.736 8.679 10.272 1.00 96.88 192 LEU A C 1
ATOM 1420 O O . LEU A 1 192 ? -1.816 8.232 9.888 1.00 96.88 192 LEU A O 1
ATOM 1424 N N . ASN A 1 193 ? -0.501 9.989 10.367 1.00 94.88 193 ASN A N 1
ATOM 1425 C CA . ASN A 1 193 ? -1.508 11.000 10.050 1.00 94.88 193 ASN A CA 1
ATOM 1426 C C . ASN A 1 193 ? -1.923 10.955 8.572 1.00 94.88 193 ASN A C 1
ATOM 1428 O O . ASN A 1 193 ? -3.115 10.987 8.267 1.00 94.88 193 ASN A O 1
ATOM 1432 N N . ARG A 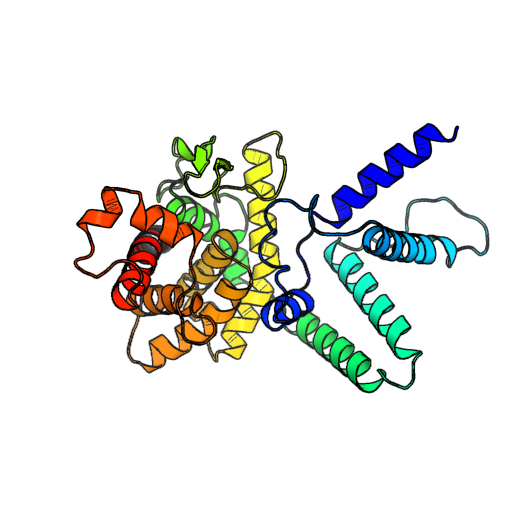1 194 ? -0.960 10.801 7.655 1.00 91.88 194 ARG A N 1
ATOM 1433 C CA . ARG A 1 194 ? -1.228 10.672 6.215 1.00 91.88 194 ARG A CA 1
ATOM 1434 C C . ARG A 1 194 ? -2.030 9.415 5.861 1.00 91.88 194 ARG A C 1
ATOM 1436 O O . ARG A 1 194 ? -2.801 9.440 4.905 1.00 91.88 194 ARG A O 1
ATOM 1443 N N . ILE A 1 195 ? -1.838 8.310 6.575 1.00 94.56 195 ILE A N 1
ATOM 1444 C CA . ILE A 1 195 ? -2.631 7.088 6.377 1.00 94.56 195 ILE A CA 1
ATOM 1445 C C . ILE A 1 195 ? -4.040 7.279 6.943 1.00 94.56 195 ILE A C 1
ATOM 1447 O O . ILE A 1 195 ? -5.024 6.979 6.267 1.00 94.56 195 ILE A O 1
ATOM 1451 N N . ARG A 1 196 ? -4.155 7.842 8.152 1.00 94.56 196 ARG A N 1
ATOM 1452 C CA . ARG A 1 196 ? -5.447 8.116 8.798 1.00 94.56 196 ARG A CA 1
ATOM 1453 C C . ARG A 1 196 ? -6.351 9.013 7.975 1.00 94.56 196 ARG A C 1
ATOM 1455 O O . ARG A 1 196 ? -7.537 8.712 7.861 1.00 94.56 196 ARG A O 1
ATOM 1462 N N . SER A 1 197 ? -5.795 10.048 7.345 1.00 90.00 197 SER A N 1
ATOM 1463 C CA . SER A 1 197 ? -6.557 10.969 6.491 1.00 90.00 197 SER A CA 1
ATOM 1464 C C . SER A 1 197 ? -7.163 10.306 5.245 1.00 90.00 197 SER A C 1
ATOM 1466 O O . SER A 1 197 ? -7.923 10.938 4.510 1.00 90.00 197 SER A O 1
ATOM 1468 N N . ARG A 1 198 ? -6.857 9.026 4.985 1.00 92.06 198 ARG A N 1
ATOM 1469 C CA . ARG A 1 198 ? -7.448 8.237 3.896 1.00 92.06 198 ARG A CA 1
ATOM 1470 C C . ARG A 1 198 ? -8.373 7.117 4.348 1.00 92.06 198 ARG A C 1
ATOM 1472 O O . ARG A 1 198 ? -9.029 6.533 3.491 1.00 92.06 198 ARG A O 1
ATOM 1479 N N . ILE A 1 199 ? -8.512 6.847 5.647 1.00 93.19 199 ILE A N 1
ATOM 1480 C CA . ILE A 1 199 ? -9.365 5.750 6.141 1.00 93.19 199 ILE A CA 1
ATOM 1481 C C . ILE A 1 199 ? -10.829 5.937 5.721 1.00 93.19 199 ILE A C 1
ATOM 1483 O O . ILE A 1 199 ? -11.445 4.992 5.226 1.00 93.19 199 ILE A O 1
ATOM 1487 N N . GLY A 1 200 ? -11.381 7.146 5.881 1.00 90.31 200 GLY A N 1
ATOM 1488 C CA . GLY A 1 200 ? -12.762 7.445 5.482 1.00 90.31 200 GLY A CA 1
ATOM 1489 C C . GLY A 1 200 ? -12.987 7.250 3.981 1.00 90.31 200 GLY A C 1
ATOM 1490 O O . GLY A 1 200 ? -13.928 6.574 3.578 1.00 90.31 200 GLY A O 1
ATOM 1491 N N . HIS A 1 201 ? -12.065 7.746 3.150 1.00 92.00 201 HIS A N 1
ATOM 1492 C CA . HIS A 1 201 ? -12.166 7.599 1.696 1.00 92.00 201 HIS A CA 1
ATOM 1493 C C . HIS A 1 201 ? -12.021 6.141 1.244 1.00 92.00 201 HIS A C 1
ATOM 1495 O O . HIS A 1 201 ? -12.807 5.677 0.426 1.00 92.00 201 HIS A O 1
ATOM 1501 N N . VAL A 1 202 ? -11.070 5.387 1.805 1.00 94.38 202 VAL A N 1
ATOM 1502 C CA . VAL A 1 202 ? -10.940 3.949 1.520 1.00 94.38 202 VAL A CA 1
ATOM 1503 C C . VAL A 1 202 ? -12.206 3.195 1.927 1.00 94.38 202 VAL A C 1
ATOM 1505 O O . VAL A 1 202 ? -12.638 2.329 1.176 1.00 94.38 202 VAL A O 1
ATOM 1508 N N . SER A 1 203 ? -12.827 3.541 3.060 1.00 94.38 203 SER A N 1
ATOM 1509 C CA . SER A 1 203 ? -14.101 2.931 3.477 1.00 94.38 203 SER A CA 1
ATOM 1510 C C . SER A 1 203 ? -15.193 3.169 2.426 1.00 94.38 203 SER A C 1
ATOM 1512 O O . SER A 1 203 ? -15.768 2.203 1.934 1.00 94.38 203 SER A O 1
ATOM 1514 N N . SER A 1 204 ? -15.373 4.420 1.986 1.00 93.00 204 SER A N 1
ATOM 1515 C CA . SER A 1 204 ? -16.337 4.775 0.931 1.00 93.00 204 SER A CA 1
ATOM 1516 C C . SER A 1 204 ? -16.063 4.049 -0.386 1.00 93.00 204 SER A C 1
ATOM 1518 O O . SER A 1 204 ? -16.988 3.543 -1.004 1.00 93.00 204 SER A O 1
ATOM 1520 N N . LEU A 1 205 ? -14.803 3.944 -0.820 1.00 94.56 205 LEU A N 1
ATOM 1521 C CA . LEU A 1 205 ? -14.472 3.261 -2.077 1.00 94.56 205 LEU A CA 1
ATOM 1522 C C . LEU A 1 205 ? -14.760 1.753 -2.026 1.00 94.56 205 LEU A C 1
ATOM 1524 O O . LEU A 1 205 ? -15.069 1.149 -3.051 1.00 94.56 205 LEU A O 1
ATOM 1528 N N . PHE A 1 206 ? -14.633 1.128 -0.853 1.00 97.00 206 PHE A N 1
ATOM 1529 C CA . PHE A 1 206 ? -15.058 -0.258 -0.659 1.00 97.00 206 PHE A CA 1
ATOM 1530 C C . PHE A 1 206 ? -16.581 -0.380 -0.730 1.00 97.00 206 PHE A C 1
ATOM 1532 O O . PHE A 1 206 ? -17.075 -1.244 -1.453 1.00 97.00 206 PHE A O 1
ATOM 1539 N N . GLU A 1 207 ? -17.313 0.507 -0.057 1.00 95.38 207 GLU A N 1
ATOM 1540 C CA . GLU A 1 207 ? -18.779 0.540 -0.102 1.00 95.38 207 GLU A CA 1
ATOM 1541 C C . GLU A 1 207 ? -19.301 0.759 -1.529 1.00 95.38 207 GLU A C 1
ATOM 1543 O O . GLU A 1 207 ? -20.153 0.002 -1.991 1.00 95.38 207 GLU A O 1
ATOM 1548 N N . ASP A 1 208 ? -18.719 1.707 -2.269 1.00 95.50 208 ASP A N 1
ATOM 1549 C CA . ASP A 1 208 ? -19.042 1.978 -3.676 1.00 95.50 208 ASP A CA 1
ATOM 1550 C C . ASP A 1 208 ? -18.743 0.765 -4.581 1.00 95.50 208 ASP A C 1
ATOM 1552 O O . ASP A 1 208 ? -19.407 0.552 -5.596 1.00 95.50 208 ASP A O 1
ATOM 1556 N N . ALA A 1 209 ? -17.769 -0.072 -4.207 1.00 97.31 209 ALA A N 1
ATOM 1557 C CA . ALA A 1 209 ? -17.468 -1.337 -4.877 1.00 97.31 209 ALA A CA 1
ATOM 1558 C C . ALA A 1 209 ? -18.374 -2.505 -4.427 1.00 97.31 209 ALA A C 1
ATOM 1560 O O . ALA A 1 209 ? -18.182 -3.639 -4.880 1.00 97.31 209 ALA A O 1
ATOM 1561 N N . GLY A 1 210 ? -19.356 -2.252 -3.554 1.00 96.94 210 GLY A N 1
ATOM 1562 C CA . GLY A 1 210 ? -20.265 -3.254 -2.995 1.00 96.94 210 GLY A CA 1
ATOM 1563 C C . GLY A 1 210 ? -19.617 -4.147 -1.935 1.00 96.94 210 GLY A C 1
ATOM 1564 O O . GLY A 1 210 ? -20.025 -5.295 -1.763 1.00 96.94 210 GLY A O 1
ATOM 1565 N N . LEU A 1 211 ? -18.574 -3.659 -1.260 1.00 96.69 211 LEU A N 1
ATOM 1566 C CA . LEU A 1 211 ? -17.795 -4.409 -0.283 1.00 96.69 211 LEU A CA 1
ATOM 1567 C C . LEU A 1 211 ? -17.936 -3.804 1.113 1.00 96.69 211 LEU A C 1
ATOM 1569 O O . LEU A 1 211 ? -17.626 -2.639 1.342 1.00 96.69 211 LEU A O 1
ATOM 1573 N N . ASP A 1 212 ? -18.296 -4.638 2.083 1.00 94.31 212 ASP A N 1
ATOM 1574 C CA . ASP A 1 212 ? -18.242 -4.264 3.494 1.00 94.31 212 ASP A CA 1
ATOM 1575 C C . ASP A 1 212 ? -16.784 -4.272 3.974 1.00 94.31 212 ASP A C 1
ATOM 1577 O O . ASP A 1 212 ? -16.151 -5.323 4.140 1.00 94.31 212 ASP A O 1
ATOM 1581 N N . VAL A 1 213 ? -16.238 -3.080 4.212 1.00 93.25 213 VAL A N 1
ATOM 1582 C CA . VAL A 1 213 ? -14.841 -2.904 4.618 1.00 93.25 213 VAL A CA 1
ATOM 1583 C C . VAL A 1 213 ? -14.510 -3.618 5.937 1.00 93.25 213 VAL A C 1
ATOM 1585 O O . VAL A 1 213 ? -13.382 -4.084 6.118 1.00 93.25 213 VAL A O 1
ATOM 1588 N N . SER A 1 214 ? -15.491 -3.796 6.832 1.00 90.50 214 SER A N 1
ATOM 1589 C CA . SER A 1 214 ? -15.306 -4.491 8.112 1.00 90.50 214 SER A CA 1
ATOM 1590 C C . SER A 1 214 ? -15.048 -5.993 7.938 1.00 90.50 214 SER A C 1
ATOM 1592 O O . SER A 1 214 ? -14.320 -6.589 8.737 1.00 90.50 214 SER A O 1
ATOM 1594 N N . LYS A 1 215 ? -15.556 -6.584 6.848 1.00 94.69 215 LYS A N 1
ATOM 1595 C CA . LYS A 1 215 ? -15.312 -7.978 6.434 1.00 94.69 215 LYS A CA 1
ATOM 1596 C C . LYS A 1 215 ? -14.052 -8.127 5.579 1.00 94.69 215 LYS A C 1
ATOM 1598 O O . LYS A 1 215 ? -13.569 -9.236 5.358 1.00 94.69 215 LYS A O 1
ATOM 1603 N N . HIS A 1 216 ? -13.478 -7.014 5.122 1.00 96.38 216 HIS A N 1
ATOM 1604 C CA . HIS A 1 216 ? -12.340 -6.985 4.203 1.00 96.38 216 HIS A CA 1
ATOM 1605 C C . HIS A 1 216 ? -11.141 -6.182 4.732 1.00 96.38 216 HIS A C 1
ATOM 1607 O O . HIS A 1 216 ? -10.373 -5.617 3.953 1.00 96.38 216 HIS A O 1
ATOM 1613 N N . LYS A 1 217 ? -10.908 -6.200 6.051 1.00 95.81 217 LYS A N 1
ATOM 1614 C CA . LYS A 1 217 ? -9.832 -5.447 6.731 1.00 95.81 217 LYS A CA 1
ATOM 1615 C C . LYS A 1 217 ? -8.452 -5.598 6.081 1.00 95.81 217 LYS A C 1
ATOM 1617 O O . LYS A 1 217 ? -7.783 -4.604 5.828 1.00 95.81 217 LYS A O 1
ATOM 1622 N N . SER A 1 218 ? -8.035 -6.824 5.750 1.00 96.88 218 SER A N 1
ATOM 1623 C CA . SER A 1 218 ? -6.736 -7.065 5.096 1.00 96.88 218 SER A CA 1
ATOM 1624 C C . SER A 1 218 ? -6.643 -6.409 3.710 1.00 96.88 218 SER A C 1
ATOM 1626 O O . SER A 1 218 ? -5.593 -5.887 3.339 1.00 96.88 218 SER A O 1
ATOM 1628 N N . ALA A 1 219 ? -7.745 -6.376 2.952 1.00 98.38 219 ALA A N 1
ATOM 1629 C CA . ALA A 1 219 ? -7.791 -5.675 1.672 1.00 98.38 219 ALA A CA 1
ATOM 1630 C C . ALA A 1 219 ? -7.780 -4.150 1.869 1.00 98.38 219 ALA A C 1
ATOM 1632 O O . ALA A 1 219 ? -7.113 -3.447 1.118 1.00 98.38 219 ALA A O 1
ATOM 1633 N N . ALA A 1 220 ? -8.447 -3.630 2.900 1.00 97.81 220 ALA A N 1
ATOM 1634 C CA . ALA A 1 220 ? -8.402 -2.206 3.225 1.00 97.81 220 ALA A CA 1
ATOM 1635 C C . ALA A 1 220 ? -6.996 -1.745 3.652 1.00 97.81 220 ALA A C 1
ATOM 1637 O O . ALA A 1 220 ? -6.522 -0.708 3.190 1.00 97.81 220 ALA A O 1
ATOM 1638 N N . VAL A 1 221 ? -6.280 -2.546 4.454 1.00 98.31 221 VAL A N 1
ATOM 1639 C CA . VAL A 1 221 ? -4.860 -2.300 4.772 1.00 98.31 221 VAL A CA 1
ATOM 1640 C C . VAL A 1 221 ? -4.009 -2.339 3.502 1.00 98.31 221 VAL A C 1
ATOM 1642 O O . VAL A 1 221 ? -3.152 -1.480 3.322 1.00 98.31 221 VAL A O 1
ATOM 1645 N N . ALA A 1 222 ? -4.279 -3.263 2.573 1.00 98.25 222 ALA A N 1
ATOM 1646 C CA . ALA A 1 222 ? -3.601 -3.287 1.279 1.00 98.25 222 ALA A CA 1
ATOM 1647 C C . ALA A 1 222 ? -3.875 -2.020 0.437 1.00 98.25 222 ALA A C 1
ATOM 1649 O O . ALA A 1 222 ? -2.961 -1.518 -0.213 1.00 98.25 222 ALA A O 1
ATOM 1650 N N . ALA A 1 223 ? -5.088 -1.466 0.470 1.00 98.06 223 ALA A N 1
ATOM 1651 C CA . ALA A 1 223 ? -5.398 -0.199 -0.195 1.00 98.06 223 ALA A CA 1
ATOM 1652 C C . ALA A 1 223 ? -4.628 0.980 0.430 1.00 98.06 223 ALA A C 1
ATOM 1654 O O . ALA A 1 223 ? -4.040 1.790 -0.284 1.00 98.06 223 ALA A O 1
ATOM 1655 N N . LEU A 1 224 ? -4.572 1.057 1.762 1.00 97.69 224 LEU A N 1
ATOM 1656 C CA . LEU A 1 224 ? -3.820 2.099 2.475 1.00 97.69 224 LEU A CA 1
ATOM 1657 C C . LEU A 1 224 ? -2.301 1.964 2.276 1.00 97.69 224 LEU A C 1
ATOM 1659 O O . LEU A 1 224 ? -1.599 2.966 2.159 1.00 97.69 224 LEU A O 1
ATOM 1663 N N . ASP A 1 225 ? -1.792 0.740 2.153 1.00 98.00 225 ASP A N 1
ATOM 1664 C CA . ASP A 1 225 ? -0.407 0.488 1.753 1.00 98.00 225 ASP A CA 1
ATOM 1665 C C . ASP A 1 225 ? -0.131 0.970 0.315 1.00 98.00 225 ASP A C 1
ATOM 1667 O O . ASP A 1 225 ? 0.905 1.579 0.060 1.00 98.00 225 ASP A O 1
ATOM 1671 N N . LEU A 1 226 ? -1.068 0.785 -0.628 1.00 96.44 226 LEU A N 1
ATOM 1672 C CA . LEU A 1 226 ? -0.950 1.361 -1.978 1.00 96.44 226 LEU A CA 1
ATOM 1673 C C . LEU A 1 226 ? -0.940 2.893 -1.960 1.00 96.44 226 LEU A C 1
ATOM 1675 O O . LEU A 1 226 ? -0.209 3.495 -2.744 1.00 96.44 226 LEU A O 1
ATOM 1679 N N . TRP A 1 227 ? -1.715 3.526 -1.074 1.00 94.69 227 TRP A N 1
ATOM 1680 C CA . TRP A 1 227 ? -1.662 4.978 -0.870 1.00 94.69 227 TRP A CA 1
ATOM 1681 C C . TRP A 1 227 ? -0.276 5.442 -0.401 1.00 94.69 227 TRP A C 1
ATOM 1683 O O . TRP A 1 227 ? 0.200 6.500 -0.821 1.00 94.69 227 TRP A O 1
ATOM 1693 N N . ASN A 1 228 ? 0.394 4.641 0.432 1.00 93.12 228 ASN A N 1
ATOM 1694 C CA . ASN A 1 228 ? 1.771 4.910 0.832 1.00 93.12 228 ASN A CA 1
ATOM 1695 C C . ASN A 1 228 ? 2.761 4.717 -0.330 1.00 93.12 228 ASN A C 1
ATOM 1697 O O . ASN A 1 228 ? 3.653 5.538 -0.542 1.00 93.12 228 ASN A O 1
ATOM 1701 N N . GLN A 1 229 ? 2.580 3.642 -1.098 1.00 89.38 229 GLN A N 1
ATOM 1702 C CA . GLN A 1 229 ? 3.543 3.171 -2.091 1.00 89.38 229 GLN A CA 1
ATOM 1703 C C . GLN A 1 229 ? 3.491 3.939 -3.422 1.00 89.38 229 GLN A C 1
ATOM 1705 O O . GLN A 1 229 ? 4.521 4.148 -4.071 1.00 89.38 229 GLN A O 1
ATOM 1710 N N . ALA A 1 230 ? 2.293 4.292 -3.882 1.00 89.62 230 ALA A N 1
ATOM 1711 C CA . ALA A 1 230 ? 2.036 4.629 -5.276 1.00 89.62 230 ALA A CA 1
ATOM 1712 C C . ALA A 1 230 ? 1.331 5.981 -5.447 1.00 89.62 230 ALA A C 1
ATOM 1714 O O . ALA A 1 230 ? 1.024 6.698 -4.499 1.00 89.62 230 ALA A O 1
ATOM 1715 N N . ASN A 1 231 ? 1.100 6.348 -6.708 1.00 86.19 231 ASN A N 1
ATOM 1716 C CA . ASN A 1 231 ? 0.312 7.526 -7.050 1.00 86.19 231 ASN A CA 1
ATOM 1717 C C . ASN A 1 231 ? -1.124 7.403 -6.478 1.00 86.19 231 ASN A C 1
ATOM 1719 O O . ASN A 1 231 ? -1.674 6.296 -6.506 1.00 86.19 231 ASN A O 1
ATOM 1723 N N . PRO A 1 232 ? -1.757 8.515 -6.043 1.00 86.69 232 PRO A N 1
ATOM 1724 C CA . PRO A 1 232 ? -3.126 8.527 -5.517 1.00 86.69 232 PRO A CA 1
ATOM 1725 C C . PRO A 1 232 ? -4.150 7.741 -6.354 1.00 86.69 232 PRO A C 1
ATOM 1727 O O . PRO A 1 232 ? -4.995 7.035 -5.818 1.00 86.69 232 PRO A O 1
ATOM 1730 N N . CYS A 1 233 ? -4.047 7.757 -7.680 1.00 90.44 233 CYS A N 1
ATOM 1731 C CA . CYS A 1 233 ? -5.016 7.062 -8.526 1.00 90.44 233 CYS A CA 1
ATOM 1732 C C . CYS A 1 233 ? -4.930 5.531 -8.437 1.00 90.44 233 CYS A C 1
ATOM 1734 O O . CYS A 1 233 ? -5.855 4.844 -8.858 1.00 90.44 233 CYS A O 1
ATOM 1736 N N . VAL A 1 234 ? -3.819 4.979 -7.939 1.00 94.81 234 VAL A N 1
ATOM 1737 C CA . VAL A 1 234 ? -3.639 3.527 -7.816 1.00 94.81 234 VAL A CA 1
ATOM 1738 C C . VAL A 1 234 ? -4.480 2.995 -6.655 1.00 94.81 234 VAL A C 1
ATOM 1740 O O . VAL A 1 234 ? -5.288 2.096 -6.867 1.00 94.81 234 VAL A O 1
ATOM 1743 N N . TYR A 1 235 ? -4.384 3.575 -5.451 1.00 94.94 235 TYR A N 1
ATOM 1744 C CA . TYR A 1 235 ? -5.195 3.092 -4.321 1.00 94.94 235 TYR A CA 1
ATOM 1745 C C . TYR A 1 235 ? -6.698 3.276 -4.565 1.00 94.94 235 TYR A C 1
ATOM 1747 O O . TYR A 1 235 ? -7.483 2.438 -4.137 1.00 94.94 235 TYR A O 1
ATOM 1755 N N . GLN A 1 236 ? -7.098 4.321 -5.299 1.00 95.12 236 GLN A N 1
ATOM 1756 C CA . GLN A 1 236 ? -8.506 4.575 -5.616 1.00 95.12 236 GLN A CA 1
ATOM 1757 C C . GLN A 1 236 ? -9.120 3.497 -6.523 1.00 95.12 236 GLN A C 1
ATOM 1759 O O . GLN A 1 236 ? -10.292 3.168 -6.381 1.00 95.12 236 GLN A O 1
ATOM 1764 N N . ARG A 1 237 ? -8.335 2.906 -7.437 1.00 97.00 237 ARG A N 1
ATOM 1765 C CA . ARG A 1 237 ? -8.801 1.826 -8.331 1.00 97.00 237 ARG A CA 1
ATOM 1766 C C . ARG A 1 237 ? -8.832 0.455 -7.661 1.00 97.00 237 ARG A C 1
ATOM 1768 O O . ARG A 1 237 ? -9.485 -0.458 -8.165 1.00 97.00 237 ARG A O 1
ATOM 1775 N N . PHE A 1 238 ? -8.112 0.295 -6.553 1.00 98.38 238 PHE A N 1
ATOM 1776 C CA . PHE A 1 238 ? -7.941 -0.998 -5.902 1.00 98.38 238 PHE A CA 1
ATOM 1777 C C . PHE A 1 238 ? -9.265 -1.643 -5.448 1.00 98.38 238 PHE A C 1
ATOM 1779 O O . PHE A 1 238 ? -9.449 -2.818 -5.766 1.00 98.38 238 PHE A O 1
ATOM 1786 N N . PRO A 1 239 ? -10.204 -0.950 -4.767 1.00 98.31 239 PRO A N 1
ATOM 1787 C CA . PRO A 1 239 ? -11.434 -1.585 -4.282 1.00 98.31 239 PRO A CA 1
ATOM 1788 C C . PRO A 1 239 ? -12.291 -2.179 -5.404 1.00 98.31 239 PRO A C 1
ATOM 1790 O O . PRO A 1 239 ? -12.706 -3.334 -5.308 1.00 98.31 239 PRO A O 1
ATOM 1793 N N . SER A 1 240 ? -12.459 -1.461 -6.518 1.00 98.12 240 SER A N 1
ATOM 1794 C CA . SER A 1 240 ? -13.176 -1.974 -7.693 1.00 98.12 240 SER A CA 1
ATOM 1795 C C . SER A 1 240 ? -12.456 -3.161 -8.341 1.00 98.12 240 SER A C 1
ATOM 1797 O O . SER A 1 240 ? -13.096 -4.152 -8.698 1.00 98.12 240 SER A O 1
ATOM 1799 N N . ALA A 1 241 ? -11.122 -3.112 -8.449 1.00 98.44 241 ALA A N 1
ATOM 1800 C CA . ALA A 1 241 ? -10.328 -4.239 -8.943 1.00 98.44 241 ALA A CA 1
ATOM 1801 C C . ALA A 1 241 ? -10.422 -5.465 -8.014 1.00 98.44 241 ALA A C 1
ATOM 1803 O O . ALA A 1 241 ? -10.455 -6.603 -8.480 1.00 98.44 241 ALA A O 1
ATOM 1804 N N . TYR A 1 242 ? -10.513 -5.245 -6.702 1.00 98.81 242 TYR A N 1
ATOM 1805 C CA . TYR A 1 242 ? -10.690 -6.296 -5.705 1.00 98.81 242 TYR A CA 1
ATOM 1806 C C . TYR A 1 242 ? -12.081 -6.925 -5.780 1.00 98.81 242 TYR A C 1
ATOM 1808 O O . TYR A 1 242 ? -12.178 -8.150 -5.836 1.00 98.81 242 TYR A O 1
ATOM 1816 N N . ALA A 1 243 ? -13.143 -6.128 -5.904 1.00 98.69 243 ALA A N 1
ATOM 1817 C CA . ALA A 1 243 ? -14.489 -6.643 -6.149 1.00 98.69 243 ALA A CA 1
ATOM 1818 C C . ALA A 1 243 ? -14.557 -7.479 -7.442 1.00 98.69 243 ALA A C 1
ATOM 1820 O O . ALA A 1 243 ? -15.144 -8.562 -7.453 1.00 98.69 243 ALA A O 1
ATOM 1821 N N . ALA A 1 244 ? -13.907 -7.028 -8.522 1.00 98.44 244 ALA A N 1
ATOM 1822 C CA . ALA A 1 244 ? -13.809 -7.793 -9.765 1.00 98.44 244 ALA A CA 1
ATOM 1823 C C . ALA A 1 244 ? -13.042 -9.114 -9.578 1.00 98.44 244 ALA A C 1
ATOM 1825 O O . ALA A 1 244 ? -13.479 -10.151 -10.073 1.00 98.44 244 ALA A O 1
ATOM 1826 N N . ALA A 1 245 ? -11.943 -9.105 -8.817 1.00 98.56 245 ALA A N 1
ATOM 1827 C CA . ALA A 1 245 ? -11.182 -10.308 -8.490 1.00 98.56 245 ALA A CA 1
ATOM 1828 C C . ALA A 1 245 ? -12.042 -11.351 -7.755 1.00 98.56 245 ALA A C 1
ATOM 1830 O O . ALA A 1 245 ? -11.988 -12.534 -8.091 1.00 98.56 245 ALA A O 1
ATOM 1831 N N . LEU A 1 246 ? -12.856 -10.912 -6.788 1.00 98.56 246 LEU A N 1
ATOM 1832 C CA . LEU A 1 246 ? -13.778 -11.786 -6.056 1.00 98.56 246 LEU A CA 1
ATOM 1833 C C . LEU A 1 246 ? -14.838 -12.396 -6.983 1.00 98.56 246 LEU A C 1
ATOM 1835 O O . LEU A 1 246 ? -15.087 -13.596 -6.920 1.00 98.56 246 LEU A O 1
ATOM 1839 N N . LYS A 1 247 ? -15.407 -11.602 -7.902 1.00 98.31 247 LYS A N 1
ATOM 1840 C CA . LYS A 1 247 ? -16.365 -12.090 -8.915 1.00 98.31 247 LYS A CA 1
ATOM 1841 C C . LYS A 1 247 ? -15.757 -13.124 -9.869 1.00 98.31 247 LYS A C 1
ATOM 1843 O O . LYS A 1 247 ? -16.473 -13.977 -10.373 1.00 98.31 247 LYS A O 1
ATOM 1848 N N . GLN A 1 248 ? -14.442 -13.084 -10.082 1.00 98.06 248 GLN A N 1
ATOM 1849 C CA . GLN A 1 248 ? -13.696 -14.095 -10.844 1.00 98.06 248 GLN A CA 1
ATOM 1850 C C . GLN A 1 248 ? -13.379 -15.365 -10.026 1.00 98.06 248 GLN A C 1
ATOM 1852 O O . GLN A 1 248 ? -12.569 -16.182 -10.459 1.00 98.06 248 GLN A O 1
ATOM 1857 N N . GLY A 1 249 ? -13.937 -15.519 -8.821 1.00 98.19 249 GLY A N 1
ATOM 1858 C CA . GLY A 1 249 ? -13.690 -16.669 -7.947 1.00 98.19 249 GLY A CA 1
ATOM 1859 C C . GLY A 1 249 ? -12.338 -16.638 -7.230 1.00 98.19 249 GLY A C 1
ATOM 1860 O O . GLY A 1 249 ? -11.977 -17.600 -6.553 1.00 98.19 249 GLY A O 1
ATOM 1861 N N . ARG A 1 250 ? -11.569 -15.544 -7.340 1.00 98.19 250 ARG A N 1
ATOM 1862 C CA . ARG A 1 250 ? -10.335 -15.384 -6.559 1.00 98.19 250 ARG A CA 1
ATOM 1863 C C . ARG A 1 250 ? -10.706 -15.074 -5.117 1.00 98.19 250 ARG A C 1
ATOM 1865 O O . ARG A 1 250 ? -11.652 -14.341 -4.854 1.00 98.19 250 ARG A O 1
ATOM 1872 N N . SER A 1 251 ? -9.901 -15.540 -4.174 1.00 96.75 251 SER A N 1
ATOM 1873 C CA . SER A 1 251 ? -10.114 -15.271 -2.751 1.00 96.75 251 SER A CA 1
ATOM 1874 C C . SER A 1 251 ? -8.800 -14.957 -2.034 1.00 96.75 251 SER A C 1
ATOM 1876 O O . SER A 1 251 ? -7.709 -15.054 -2.608 1.00 96.75 251 SER A O 1
ATOM 1878 N N . GLY A 1 252 ? -8.903 -14.503 -0.781 1.00 95.56 252 GLY A N 1
ATOM 1879 C CA . GLY A 1 252 ? -7.756 -14.296 0.102 1.00 95.56 252 GLY A CA 1
ATOM 1880 C C . GLY A 1 252 ? -6.625 -13.465 -0.520 1.00 95.56 252 GLY A C 1
ATOM 1881 O O . GLY A 1 252 ? -6.851 -12.403 -1.109 1.00 95.56 252 GLY A O 1
ATOM 1882 N N . GLN A 1 253 ? -5.392 -13.956 -0.370 1.00 96.75 253 GLN A N 1
ATOM 1883 C CA . GLN A 1 253 ? -4.185 -13.305 -0.886 1.00 96.75 253 GLN A CA 1
ATOM 1884 C C . GLN A 1 253 ? -4.231 -13.141 -2.407 1.00 96.75 253 GLN A C 1
ATOM 1886 O O . GLN A 1 253 ? -3.802 -12.115 -2.933 1.00 96.75 253 GLN A O 1
ATOM 1891 N N . GLN A 1 254 ? -4.775 -14.128 -3.121 1.00 97.81 254 GLN A N 1
ATOM 1892 C CA . GLN A 1 254 ? -4.812 -14.124 -4.579 1.00 97.81 254 GLN A CA 1
ATOM 1893 C C . GLN A 1 254 ? -5.659 -12.963 -5.111 1.00 97.81 254 GLN A C 1
ATOM 1895 O O . GLN A 1 254 ? -5.218 -12.260 -6.022 1.00 97.81 254 GLN A O 1
ATOM 1900 N N . ALA A 1 255 ? -6.836 -12.731 -4.522 1.00 98.56 255 ALA A N 1
ATOM 1901 C CA . ALA A 1 255 ? -7.700 -11.611 -4.890 1.00 98.56 255 ALA A CA 1
ATOM 1902 C C . ALA A 1 255 ? -7.024 -10.261 -4.610 1.00 98.56 255 ALA A C 1
ATOM 1904 O O . ALA A 1 255 ? -7.019 -9.386 -5.474 1.00 98.56 255 ALA A O 1
ATOM 1905 N N . ARG A 1 256 ? -6.383 -10.110 -3.441 1.00 98.50 256 ARG A N 1
ATOM 1906 C CA . ARG A 1 256 ? -5.668 -8.876 -3.077 1.00 98.50 256 ARG A CA 1
ATOM 1907 C C . ARG A 1 256 ? -4.492 -8.601 -4.004 1.00 98.50 256 ARG A C 1
ATOM 1909 O O . ARG A 1 256 ? -4.397 -7.507 -4.540 1.00 98.50 256 ARG A O 1
ATOM 1916 N N . VAL A 1 257 ? -3.624 -9.581 -4.250 1.00 98.50 257 VAL A N 1
ATOM 1917 C CA . VAL A 1 257 ? -2.467 -9.403 -5.143 1.00 98.50 257 VAL A CA 1
ATOM 1918 C C . VAL A 1 257 ? -2.919 -9.083 -6.565 1.00 98.50 257 VAL A C 1
ATOM 1920 O O . VAL A 1 257 ? -2.370 -8.166 -7.169 1.00 98.50 257 VAL A O 1
ATOM 1923 N N . HIS A 1 258 ? -3.934 -9.781 -7.085 1.00 98.50 258 HIS A N 1
ATOM 1924 C CA . HIS A 1 258 ? -4.485 -9.477 -8.406 1.00 98.50 258 HIS A CA 1
ATOM 1925 C C . HIS A 1 258 ? -5.005 -8.035 -8.476 1.00 98.50 258 HIS A C 1
ATOM 1927 O O . HIS A 1 258 ? -4.598 -7.279 -9.354 1.00 98.50 258 HIS A O 1
ATOM 1933 N N . ALA A 1 259 ? -5.808 -7.616 -7.498 1.00 98.56 259 ALA A N 1
ATOM 1934 C CA . ALA A 1 259 ? -6.339 -6.260 -7.432 1.00 98.56 259 ALA A CA 1
ATOM 1935 C C . ALA A 1 259 ? -5.250 -5.187 -7.305 1.00 98.56 259 ALA A C 1
ATOM 1937 O O . ALA A 1 259 ? -5.343 -4.140 -7.940 1.00 98.56 259 ALA A O 1
ATOM 1938 N N . ARG A 1 260 ? -4.186 -5.450 -6.533 1.00 98.31 260 ARG A N 1
ATOM 1939 C CA . ARG A 1 260 ? -3.035 -4.542 -6.426 1.00 98.31 260 ARG A CA 1
ATOM 1940 C C . ARG A 1 260 ? -2.313 -4.376 -7.758 1.00 98.31 260 ARG A C 1
ATOM 1942 O O . ARG A 1 260 ? -1.868 -3.274 -8.046 1.00 98.31 260 ARG A O 1
ATOM 1949 N N . VAL A 1 261 ? -2.201 -5.433 -8.566 1.00 98.31 261 VAL A N 1
ATOM 1950 C CA . VAL A 1 261 ? -1.615 -5.341 -9.913 1.00 98.31 261 VAL A CA 1
ATOM 1951 C C . VAL A 1 261 ? -2.523 -4.538 -10.840 1.00 98.31 261 VAL A C 1
ATOM 1953 O O . VAL A 1 261 ? -2.076 -3.572 -11.454 1.00 98.31 261 VAL A O 1
ATOM 1956 N N . GLU A 1 262 ? -3.804 -4.894 -10.896 1.00 98.19 262 GLU A N 1
ATOM 1957 C CA . GLU A 1 262 ? -4.783 -4.257 -11.782 1.00 98.19 262 GLU A CA 1
ATOM 1958 C C . GLU A 1 262 ? -5.038 -2.782 -11.437 1.00 98.19 262 GLU A C 1
ATOM 1960 O O . GLU A 1 262 ? -5.310 -1.976 -12.323 1.00 98.19 262 GLU A O 1
ATOM 1965 N N . ALA A 1 263 ? -4.837 -2.374 -10.183 1.00 97.81 263 ALA A N 1
ATOM 1966 C CA . ALA A 1 263 ? -4.882 -0.973 -9.769 1.00 97.81 263 ALA A CA 1
ATOM 1967 C C . ALA A 1 263 ? -3.869 -0.068 -10.512 1.00 97.81 263 ALA A C 1
ATOM 1969 O O . ALA A 1 263 ? -4.100 1.137 -10.668 1.00 97.81 263 ALA A O 1
ATOM 1970 N N . PHE A 1 264 ? -2.760 -0.632 -11.011 1.00 97.25 264 PHE A N 1
ATOM 1971 C CA . PHE A 1 264 ? -1.785 0.083 -11.845 1.00 97.25 264 PHE A CA 1
ATOM 1972 C C . PHE A 1 264 ? -2.191 0.177 -13.323 1.00 97.25 264 PHE A C 1
ATOM 1974 O O . PHE A 1 264 ? -1.482 0.822 -14.105 1.00 97.25 264 PHE A O 1
ATOM 1981 N N . ARG A 1 265 ? -3.300 -0.448 -13.739 1.00 96.44 265 ARG A N 1
ATOM 1982 C CA . ARG A 1 265 ? -3.778 -0.370 -15.120 1.00 96.44 265 ARG A CA 1
ATOM 1983 C C . ARG A 1 265 ? -4.369 1.012 -15.392 1.00 96.44 265 ARG A C 1
ATOM 1985 O O . ARG A 1 265 ? -5.253 1.494 -14.685 1.00 96.44 265 ARG A O 1
ATOM 1992 N N . LYS A 1 266 ? -3.871 1.661 -16.443 1.00 91.38 266 LYS A N 1
ATOM 1993 C CA . LYS A 1 266 ? -4.356 2.944 -16.959 1.00 91.38 266 LYS A CA 1
ATOM 1994 C C . LYS A 1 266 ? -4.475 2.831 -18.474 1.00 91.38 266 LYS A C 1
ATOM 1996 O O . LYS A 1 266 ? -3.506 2.473 -19.135 1.00 91.38 266 LYS A O 1
ATOM 2001 N N . ASN A 1 267 ? -5.653 3.137 -19.019 1.00 91.69 267 ASN A N 1
ATOM 2002 C CA . ASN A 1 267 ? -5.942 3.046 -20.458 1.00 91.69 267 ASN A CA 1
ATOM 2003 C C . ASN A 1 267 ? -5.578 1.669 -21.050 1.00 91.69 267 ASN A C 1
ATOM 2005 O O . ASN A 1 267 ? -4.897 1.580 -22.065 1.00 91.69 267 ASN A O 1
ATOM 2009 N N . GLY A 1 268 ? -5.956 0.593 -20.355 1.00 93.50 268 GLY A N 1
ATOM 2010 C CA . GLY A 1 268 ? -5.667 -0.784 -20.772 1.00 93.50 268 GLY A CA 1
ATOM 2011 C C . GLY A 1 268 ? -4.241 -1.271 -20.494 1.00 93.50 268 GLY A C 1
ATOM 2012 O O . GLY A 1 268 ? -4.005 -2.472 -20.558 1.00 93.50 268 GLY A O 1
ATOM 2013 N N . VAL A 1 269 ? -3.310 -0.396 -20.100 1.00 94.62 269 VAL A N 1
ATOM 2014 C CA . VAL A 1 269 ? -1.883 -0.728 -19.958 1.00 94.62 269 VAL A CA 1
ATOM 2015 C C . VAL A 1 269 ? -1.420 -0.617 -18.504 1.00 94.62 269 VAL A C 1
ATOM 2017 O O . VAL A 1 269 ? -1.745 0.345 -17.806 1.00 94.62 269 VAL A O 1
ATOM 2020 N N . LEU A 1 270 ? -0.614 -1.573 -18.037 1.00 96.75 270 LEU A N 1
ATOM 2021 C CA . LEU A 1 270 ? 0.019 -1.502 -16.716 1.00 96.75 270 LEU A CA 1
ATOM 2022 C C . LEU A 1 270 ? 1.108 -0.419 -16.675 1.00 96.75 270 LEU A C 1
ATOM 2024 O O . LEU A 1 270 ? 2.032 -0.415 -17.498 1.00 96.75 270 LEU A O 1
ATOM 2028 N N . SER A 1 271 ? 1.018 0.478 -15.689 1.00 93.69 271 SER A N 1
ATOM 2029 C CA . SER A 1 271 ? 1.909 1.632 -15.534 1.00 93.69 271 SER A CA 1
ATOM 2030 C C . SER A 1 271 ? 2.477 1.735 -14.114 1.00 93.69 271 SER A C 1
ATOM 2032 O O . SER A 1 271 ? 1.882 2.360 -13.238 1.00 93.69 271 SER A O 1
ATOM 2034 N N . ALA A 1 272 ? 3.683 1.198 -13.913 1.00 93.50 272 ALA A N 1
ATOM 2035 C CA . ALA A 1 272 ? 4.436 1.272 -12.659 1.00 93.50 272 ALA A CA 1
ATOM 2036 C C . ALA A 1 272 ? 5.910 1.647 -12.917 1.00 93.50 272 ALA A C 1
ATOM 2038 O O . ALA A 1 272 ? 6.823 0.923 -12.536 1.00 93.50 272 ALA A O 1
ATOM 2039 N N . ASN A 1 273 ? 6.157 2.772 -13.598 1.00 88.81 273 ASN A N 1
ATOM 2040 C CA . ASN A 1 273 ? 7.475 3.127 -14.157 1.00 88.81 273 ASN A CA 1
ATOM 2041 C C . ASN A 1 273 ? 8.652 3.034 -13.170 1.00 88.81 273 ASN A C 1
ATOM 2043 O O . ASN A 1 273 ? 9.714 2.542 -13.549 1.00 88.81 273 ASN A O 1
ATOM 2047 N N . GLY A 1 274 ? 8.465 3.467 -11.917 1.00 86.62 274 GLY A N 1
ATOM 2048 C CA . GLY A 1 274 ? 9.492 3.347 -10.876 1.00 86.62 274 GLY A CA 1
ATOM 2049 C C . GLY A 1 274 ? 9.861 1.889 -10.591 1.00 86.62 274 GLY A C 1
ATOM 2050 O O . GLY A 1 274 ? 11.035 1.529 -10.618 1.00 86.62 274 GLY A O 1
ATOM 2051 N N . LEU A 1 275 ? 8.858 1.023 -10.432 1.00 91.06 275 LEU A N 1
ATOM 2052 C CA . LEU A 1 275 ? 9.070 -0.411 -10.240 1.00 91.06 275 LEU A CA 1
ATOM 2053 C C . LEU A 1 275 ? 9.622 -1.080 -11.508 1.00 91.06 275 LEU A C 1
ATOM 2055 O O . LEU A 1 275 ? 10.538 -1.889 -11.427 1.00 91.06 275 LEU A O 1
ATOM 2059 N N . PHE A 1 276 ? 9.147 -0.694 -12.694 1.00 94.06 276 PHE A N 1
ATOM 2060 C CA . PHE A 1 276 ? 9.677 -1.202 -13.962 1.00 94.06 276 PHE A CA 1
ATOM 2061 C C . PHE A 1 276 ? 11.146 -0.834 -14.176 1.00 94.06 276 PHE A C 1
ATOM 2063 O O . PHE A 1 276 ? 11.869 -1.583 -14.826 1.00 94.06 276 PHE A O 1
ATOM 2070 N N . LYS A 1 277 ? 11.611 0.313 -13.670 1.00 91.56 277 LYS A N 1
ATOM 2071 C CA . LYS A 1 277 ? 13.042 0.643 -13.659 1.00 91.56 277 LYS A CA 1
ATOM 2072 C C . LYS A 1 277 ? 13.803 -0.375 -12.806 1.00 91.56 277 LYS A C 1
ATOM 2074 O O . LYS A 1 277 ? 14.712 -1.009 -13.324 1.00 91.56 277 LYS A O 1
ATOM 2079 N N . ILE A 1 278 ? 13.358 -0.614 -11.571 1.00 89.31 278 ILE A N 1
ATOM 2080 C CA . ILE A 1 278 ? 13.973 -1.588 -10.651 1.00 89.31 278 ILE A CA 1
ATOM 2081 C C . ILE A 1 278 ? 13.992 -3.000 -11.258 1.00 89.31 278 ILE A C 1
ATOM 2083 O O . ILE A 1 278 ? 15.039 -3.645 -11.266 1.00 89.31 278 ILE A O 1
ATOM 2087 N N . CYS A 1 279 ? 12.874 -3.462 -11.827 1.00 91.81 279 CYS A N 1
ATOM 2088 C CA . CYS A 1 279 ? 12.783 -4.790 -12.437 1.00 91.81 279 CYS A CA 1
ATOM 2089 C C . CYS A 1 279 ? 13.721 -4.980 -13.640 1.00 91.81 279 CYS A C 1
ATOM 2091 O O . CYS A 1 279 ? 14.103 -6.107 -13.934 1.00 91.81 279 CYS A O 1
ATOM 2093 N N . ARG A 1 280 ? 14.071 -3.898 -14.351 1.00 91.38 280 ARG A N 1
ATOM 2094 C CA . ARG A 1 280 ? 14.976 -3.941 -15.511 1.00 91.38 280 ARG A CA 1
ATOM 2095 C C . ARG A 1 280 ? 16.448 -3.889 -15.138 1.00 91.38 280 ARG A C 1
ATOM 2097 O O . ARG A 1 280 ? 17.264 -4.369 -15.910 1.00 91.38 280 ARG A O 1
ATOM 2104 N N . THR A 1 281 ? 16.790 -3.262 -14.015 1.00 88.38 281 THR A N 1
ATOM 2105 C CA . THR A 1 281 ? 18.191 -2.985 -13.662 1.00 88.38 281 THR A CA 1
ATOM 2106 C C . THR A 1 281 ? 18.721 -3.887 -12.559 1.00 88.38 281 THR A C 1
ATOM 2108 O O . THR A 1 281 ? 19.927 -4.058 -12.428 1.00 88.38 281 THR A O 1
ATOM 2111 N N . SER A 1 282 ? 17.846 -4.457 -11.735 1.00 86.81 282 SER A N 1
ATOM 2112 C CA . SER A 1 282 ? 18.260 -5.320 -10.638 1.00 86.81 282 SER A CA 1
ATOM 2113 C C . SER A 1 282 ? 18.362 -6.770 -11.100 1.00 86.81 282 SER A C 1
ATOM 2115 O O . SER A 1 282 ? 17.358 -7.369 -11.493 1.00 86.81 282 SER A O 1
ATOM 2117 N N . LYS A 1 283 ? 19.554 -7.369 -10.956 1.00 85.19 283 LYS A N 1
ATOM 2118 C CA . LYS A 1 283 ? 19.792 -8.800 -11.223 1.00 85.19 283 LYS A CA 1
ATOM 2119 C C . LYS A 1 283 ? 18.784 -9.705 -10.511 1.00 85.19 283 LYS A C 1
ATOM 2121 O O . LYS A 1 283 ? 18.351 -10.709 -11.062 1.00 85.19 283 LYS 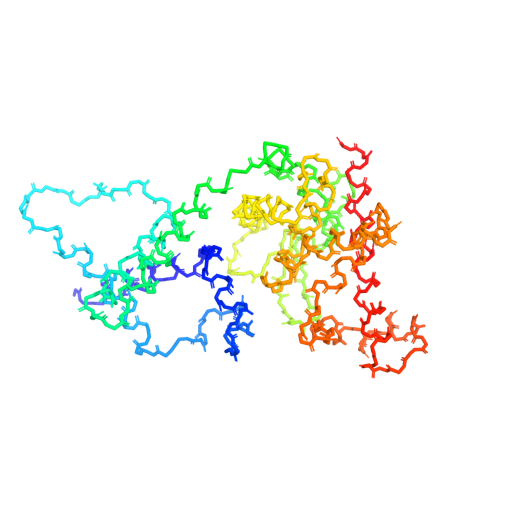A O 1
ATOM 2126 N N . PHE A 1 284 ? 18.344 -9.300 -9.319 1.00 83.69 284 PHE A N 1
ATOM 2127 C CA . PHE A 1 284 ? 17.324 -10.018 -8.564 1.00 83.69 284 PHE A CA 1
ATOM 2128 C C . PHE A 1 284 ? 16.011 -10.198 -9.349 1.00 83.69 284 PHE A C 1
ATOM 2130 O O . PHE A 1 284 ? 15.375 -11.241 -9.220 1.00 83.69 284 PHE A O 1
ATOM 2137 N N . TYR A 1 285 ? 15.601 -9.226 -10.167 1.00 84.12 285 TYR A N 1
ATOM 2138 C CA . TYR A 1 285 ? 14.367 -9.304 -10.956 1.00 84.12 285 TYR A CA 1
ATOM 2139 C C . TYR A 1 285 ? 14.581 -9.857 -12.367 1.00 84.12 285 TYR A C 1
ATOM 2141 O O . TYR A 1 285 ? 13.710 -10.572 -12.858 1.00 84.12 285 TYR A O 1
ATOM 2149 N N . ILE A 1 286 ? 15.717 -9.545 -13.000 1.00 82.69 286 ILE A N 1
ATOM 2150 C CA . ILE A 1 286 ? 16.020 -9.947 -14.384 1.00 82.69 286 ILE A CA 1
ATOM 2151 C C . ILE A 1 286 ? 15.920 -11.470 -14.546 1.00 82.69 286 ILE A C 1
ATOM 2153 O O . ILE A 1 286 ? 15.244 -11.946 -15.452 1.00 82.69 286 ILE A O 1
ATOM 2157 N N . ASP A 1 287 ? 16.490 -12.226 -13.607 1.00 84.81 287 ASP A N 1
ATOM 2158 C CA . ASP A 1 287 ? 16.579 -13.689 -13.708 1.00 84.81 287 ASP A CA 1
ATOM 2159 C C . ASP A 1 287 ? 15.263 -14.411 -13.327 1.00 84.81 287 ASP A C 1
ATOM 2161 O O . ASP A 1 287 ? 15.168 -15.633 -13.421 1.00 84.81 287 ASP A O 1
ATOM 2165 N N . ARG A 1 288 ? 14.229 -13.687 -12.865 1.00 87.06 288 ARG A N 1
ATOM 2166 C CA . ARG A 1 288 ? 12.983 -14.280 -12.332 1.00 87.06 288 ARG A CA 1
ATOM 2167 C C . ARG A 1 288 ? 11.850 -14.411 -13.343 1.00 87.06 288 ARG A C 1
ATOM 2169 O O . ARG A 1 288 ? 10.881 -15.116 -13.058 1.00 87.06 288 ARG A O 1
ATOM 2176 N N . PHE A 1 289 ? 11.920 -13.723 -14.479 1.00 85.56 289 PHE A N 1
ATOM 2177 C CA . PHE A 1 289 ? 10.802 -13.648 -15.418 1.00 85.56 289 PHE A CA 1
ATOM 2178 C C . PHE A 1 289 ? 11.251 -14.016 -16.837 1.00 85.56 289 PHE A C 1
ATOM 2180 O O . PHE A 1 289 ? 11.978 -13.238 -17.450 1.00 85.56 289 PHE A O 1
ATOM 2187 N N . PRO A 1 290 ? 10.774 -15.133 -17.413 1.00 88.62 290 PRO A N 1
ATOM 2188 C CA . PRO A 1 290 ? 11.134 -15.560 -18.767 1.00 88.62 290 PRO A CA 1
ATOM 2189 C C . PRO A 1 290 ? 10.325 -14.808 -19.843 1.00 88.62 290 PRO A C 1
ATOM 2191 O O . PRO A 1 290 ? 9.872 -15.395 -20.820 1.00 88.62 290 PRO A O 1
ATOM 2194 N N . TYR A 1 291 ? 10.069 -13.512 -19.645 1.00 93.00 291 TYR A N 1
ATOM 2195 C CA . TYR A 1 291 ? 9.231 -12.700 -20.529 1.00 93.00 291 TYR A CA 1
ATOM 2196 C C . TYR A 1 291 ? 10.032 -11.543 -21.112 1.00 93.00 291 TYR A C 1
ATOM 2198 O O . TYR A 1 291 ? 10.840 -10.927 -20.416 1.00 93.00 291 TYR A O 1
ATOM 2206 N N . ALA A 1 292 ? 9.736 -11.187 -22.363 1.00 93.50 292 ALA A N 1
ATOM 2207 C CA . ALA A 1 292 ? 10.329 -10.022 -23.005 1.00 93.50 292 ALA A CA 1
ATOM 2208 C C . ALA A 1 292 ? 10.076 -8.754 -22.173 1.00 93.50 292 ALA A C 1
ATOM 2210 O O . ALA A 1 292 ? 8.933 -8.454 -21.806 1.00 93.50 292 ALA A O 1
ATOM 2211 N N . VAL A 1 293 ? 11.141 -8.003 -21.882 1.00 92.50 293 VAL A N 1
ATOM 2212 C CA . VAL A 1 293 ? 11.071 -6.769 -21.092 1.00 92.50 293 VAL A CA 1
ATOM 2213 C C . VAL A 1 293 ? 10.061 -5.804 -21.715 1.00 92.50 293 VAL A C 1
ATOM 2215 O O . VAL A 1 293 ? 10.126 -5.486 -22.897 1.00 92.50 293 VAL A O 1
ATOM 2218 N N . GLY A 1 294 ? 9.121 -5.321 -20.903 1.00 91.25 294 GLY A N 1
ATOM 2219 C CA . GLY A 1 294 ? 8.086 -4.379 -21.332 1.00 91.25 294 GLY A CA 1
ATOM 2220 C C . GLY A 1 294 ? 6.808 -5.009 -21.894 1.00 91.25 294 GLY A C 1
ATOM 2221 O O . GLY A 1 294 ? 5.821 -4.276 -22.002 1.00 91.25 294 GLY A O 1
ATOM 2222 N N . SER A 1 295 ? 6.786 -6.322 -22.169 1.00 95.56 295 SER A N 1
ATOM 2223 C CA . SER A 1 295 ? 5.559 -7.067 -22.506 1.00 95.56 295 SER A CA 1
ATOM 2224 C C . SER A 1 295 ? 4.532 -7.024 -21.369 1.00 95.56 295 SER A C 1
ATOM 2226 O O . SER A 1 295 ? 4.887 -6.787 -20.211 1.00 95.56 295 SER A O 1
ATOM 2228 N N . GLU A 1 296 ? 3.256 -7.274 -21.673 1.00 96.31 296 GLU A N 1
ATOM 2229 C CA . GLU A 1 296 ? 2.190 -7.301 -20.660 1.00 96.31 296 GLU A CA 1
ATOM 2230 C C . GLU A 1 296 ? 2.482 -8.340 -19.568 1.00 96.31 296 GLU A C 1
ATOM 2232 O O . GLU A 1 296 ? 2.406 -8.029 -18.380 1.00 96.31 296 GLU A O 1
ATOM 2237 N N . GLN A 1 297 ? 2.922 -9.543 -19.951 1.00 96.44 297 GLN A N 1
ATOM 2238 C CA . GLN A 1 297 ? 3.308 -10.598 -19.014 1.00 96.44 297 GLN A CA 1
ATOM 2239 C C . GLN A 1 297 ? 4.482 -10.161 -18.135 1.00 96.44 297 GLN A C 1
ATOM 2241 O O . GLN A 1 297 ? 4.456 -10.393 -16.924 1.00 96.44 297 GLN A O 1
ATOM 2246 N N . TRP A 1 298 ? 5.491 -9.495 -18.703 1.00 95.75 298 TRP A N 1
ATOM 2247 C CA . TRP A 1 298 ? 6.610 -8.968 -17.924 1.00 95.75 298 TRP A CA 1
ATOM 2248 C C . TRP A 1 298 ? 6.154 -7.890 -16.929 1.00 95.75 298 TRP A C 1
ATOM 2250 O O . TRP A 1 298 ? 6.491 -7.964 -15.747 1.00 95.75 298 TRP A O 1
ATOM 2260 N N . ARG A 1 299 ? 5.336 -6.921 -17.367 1.00 96.56 299 ARG A N 1
ATOM 2261 C CA . ARG A 1 299 ? 4.810 -5.843 -16.508 1.00 96.56 299 ARG A CA 1
ATOM 2262 C C . ARG A 1 299 ? 3.965 -6.401 -15.371 1.00 96.56 299 ARG A C 1
ATOM 2264 O O . ARG A 1 299 ? 4.170 -6.027 -14.216 1.00 96.56 299 ARG A O 1
ATOM 2271 N N . TYR A 1 300 ? 3.056 -7.316 -15.699 1.00 97.19 300 TYR A N 1
ATOM 2272 C CA . TYR A 1 300 ? 2.187 -7.975 -14.735 1.00 97.19 300 TYR A CA 1
ATOM 2273 C C . TYR A 1 300 ? 3.007 -8.727 -13.690 1.00 97.19 300 TYR A C 1
ATOM 2275 O O . TYR A 1 300 ? 2.793 -8.535 -12.496 1.00 97.19 300 TYR A O 1
ATOM 2283 N N . ASN A 1 301 ? 3.983 -9.539 -14.110 1.00 96.25 301 ASN A N 1
ATOM 2284 C CA . ASN A 1 301 ? 4.788 -10.328 -13.177 1.00 96.25 301 ASN A CA 1
ATOM 2285 C C . ASN A 1 301 ? 5.752 -9.474 -12.344 1.00 96.25 301 ASN A C 1
ATOM 2287 O O . ASN A 1 301 ? 5.908 -9.749 -11.155 1.00 96.25 301 ASN A O 1
ATOM 2291 N N . CYS A 1 302 ? 6.314 -8.403 -12.910 1.00 95.94 302 CYS A N 1
ATOM 2292 C CA . CYS A 1 302 ? 7.118 -7.436 -12.163 1.00 95.94 302 CYS A CA 1
ATOM 2293 C C . CYS A 1 302 ? 6.306 -6.790 -11.025 1.00 95.94 302 CYS A C 1
ATOM 2295 O O . CYS A 1 302 ? 6.741 -6.814 -9.873 1.00 95.94 302 CYS A O 1
ATOM 2297 N N . ILE A 1 303 ? 5.095 -6.288 -11.310 1.00 96.88 303 ILE A N 1
ATOM 2298 C CA . ILE A 1 303 ? 4.219 -5.720 -10.272 1.00 96.88 303 ILE A CA 1
ATOM 2299 C C . ILE A 1 303 ? 3.799 -6.818 -9.293 1.00 96.88 303 ILE A C 1
ATOM 2301 O O . ILE A 1 303 ? 3.999 -6.682 -8.089 1.00 96.88 303 ILE A O 1
ATOM 2305 N N . LYS A 1 304 ? 3.282 -7.943 -9.796 1.00 97.31 304 LYS A N 1
ATOM 2306 C CA . LYS A 1 304 ? 2.797 -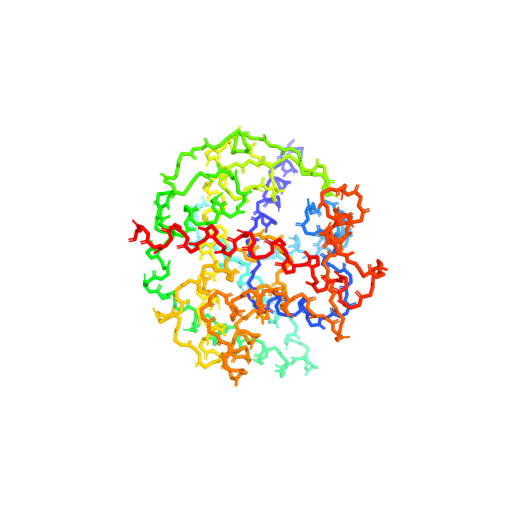9.059 -8.974 1.00 97.31 304 LYS A CA 1
ATOM 2307 C C . LYS A 1 304 ? 3.838 -9.524 -7.967 1.00 97.31 304 LYS A C 1
ATOM 2309 O O . LYS A 1 304 ? 3.470 -9.799 -6.832 1.00 97.31 304 LYS A O 1
ATOM 2314 N N . PHE A 1 305 ? 5.106 -9.623 -8.356 1.00 95.81 305 PHE A N 1
ATOM 2315 C CA . PHE A 1 305 ? 6.159 -10.102 -7.469 1.00 95.81 305 PHE A CA 1
ATOM 2316 C C . PHE A 1 305 ? 6.365 -9.181 -6.257 1.00 95.81 305 PHE A C 1
ATOM 2318 O O . PHE A 1 305 ? 6.349 -9.659 -5.121 1.00 95.81 305 PHE A O 1
ATOM 2325 N N . ASP A 1 306 ? 6.491 -7.867 -6.473 1.00 95.00 306 ASP A N 1
ATOM 2326 C CA . ASP A 1 306 ? 6.613 -6.910 -5.366 1.00 95.00 306 ASP A CA 1
ATOM 2327 C C . ASP A 1 306 ? 5.330 -6.863 -4.522 1.00 95.00 306 ASP A C 1
ATOM 2329 O O . ASP A 1 306 ? 5.382 -6.966 -3.295 1.00 95.00 306 ASP A O 1
ATOM 2333 N N . GLN A 1 307 ? 4.163 -6.801 -5.166 1.00 97.00 307 GLN A N 1
ATOM 2334 C CA . GLN A 1 307 ? 2.887 -6.726 -4.454 1.00 97.00 307 GLN A CA 1
ATOM 2335 C C . GLN A 1 307 ? 2.601 -8.005 -3.646 1.00 97.00 307 GLN A C 1
ATOM 2337 O O . GLN A 1 307 ? 2.066 -7.922 -2.542 1.00 97.00 307 GLN A O 1
ATOM 2342 N N . LEU A 1 308 ? 3.014 -9.181 -4.133 1.00 97.56 308 LEU A N 1
ATOM 2343 C CA . LEU A 1 308 ? 2.937 -10.447 -3.399 1.00 97.56 308 LEU A CA 1
ATOM 2344 C C . LEU A 1 308 ? 3.834 -10.436 -2.158 1.00 97.56 308 LEU A C 1
ATOM 2346 O O . LEU A 1 308 ? 3.396 -10.863 -1.091 1.00 97.56 308 LEU A O 1
ATOM 2350 N N . ARG A 1 309 ? 5.074 -9.940 -2.272 1.00 96.25 309 ARG A N 1
ATOM 2351 C CA . ARG A 1 309 ? 5.989 -9.803 -1.126 1.00 96.25 309 ARG A CA 1
ATOM 2352 C C . ARG A 1 309 ? 5.361 -8.940 -0.033 1.00 96.25 309 ARG A C 1
ATOM 2354 O O . ARG A 1 309 ? 5.355 -9.355 1.124 1.00 96.25 309 ARG A O 1
ATOM 2361 N N . ARG A 1 310 ? 4.811 -7.779 -0.399 1.00 97.44 310 ARG A N 1
ATOM 2362 C CA . ARG A 1 310 ? 4.150 -6.854 0.536 1.00 97.44 310 ARG A CA 1
ATOM 2363 C C . ARG A 1 310 ? 2.919 -7.487 1.176 1.00 97.44 310 ARG A C 1
ATOM 2365 O O . ARG A 1 310 ? 2.800 -7.504 2.398 1.00 97.44 310 ARG A O 1
ATOM 2372 N N . GLN A 1 311 ? 2.056 -8.093 0.362 1.00 97.81 311 GLN A N 1
ATOM 2373 C CA . GLN A 1 311 ? 0.824 -8.720 0.832 1.00 97.81 311 GLN A CA 1
ATOM 2374 C C . GLN A 1 311 ? 1.086 -9.870 1.816 1.00 97.81 311 GLN A C 1
ATOM 2376 O O . GLN A 1 311 ? 0.365 -9.997 2.804 1.00 97.81 311 GLN A O 1
ATOM 2381 N N . LYS A 1 312 ? 2.145 -10.662 1.598 1.00 97.81 312 LYS A N 1
ATOM 2382 C CA . LYS A 1 312 ? 2.571 -11.700 2.547 1.00 97.81 312 LYS A CA 1
ATOM 2383 C C . LYS A 1 312 ? 2.916 -11.124 3.920 1.00 97.81 312 LYS A C 1
ATOM 2385 O O . LYS A 1 312 ? 2.551 -11.725 4.921 1.00 97.81 312 LYS A O 1
ATOM 2390 N N . GLN A 1 313 ? 3.601 -9.981 3.988 1.00 97.81 313 GLN A N 1
ATOM 2391 C CA . GLN A 1 313 ? 3.939 -9.367 5.279 1.00 97.81 313 GLN A CA 1
ATOM 2392 C C . GLN A 1 313 ? 2.703 -8.799 5.975 1.00 97.81 313 GLN A C 1
ATOM 2394 O O . GLN A 1 313 ? 2.520 -9.049 7.163 1.00 97.81 313 GLN A O 1
ATOM 2399 N N . ILE A 1 314 ? 1.820 -8.125 5.227 1.00 97.81 314 ILE A N 1
ATOM 2400 C CA . ILE A 1 314 ? 0.543 -7.624 5.758 1.00 97.81 314 ILE A CA 1
ATOM 2401 C C . ILE A 1 314 ? -0.250 -8.766 6.397 1.00 97.81 314 ILE A C 1
ATOM 2403 O O . ILE A 1 314 ? -0.721 -8.642 7.521 1.00 97.81 314 ILE A O 1
ATOM 2407 N N . GLU A 1 315 ? -0.378 -9.896 5.703 1.00 96.75 315 GLU A N 1
ATOM 2408 C CA . GLU A 1 315 ? -1.127 -11.047 6.215 1.00 96.75 315 GLU A CA 1
ATOM 2409 C C . GLU A 1 315 ? -0.488 -11.672 7.446 1.00 96.75 315 GLU A C 1
ATOM 2411 O O . GLU A 1 315 ? -1.207 -11.963 8.393 1.00 96.75 315 GLU A O 1
ATOM 2416 N N . ARG A 1 316 ? 0.841 -11.822 7.468 1.00 97.06 316 ARG A N 1
ATOM 2417 C CA . ARG A 1 316 ? 1.546 -12.371 8.635 1.00 97.06 316 ARG A CA 1
ATOM 2418 C C . ARG A 1 316 ? 1.368 -11.510 9.880 1.00 97.06 316 ARG A C 1
ATOM 2420 O O . ARG A 1 316 ? 1.221 -12.059 10.963 1.00 97.06 316 ARG A O 1
ATOM 2427 N N . VAL A 1 317 ? 1.376 -10.185 9.736 1.00 97.56 317 VAL A N 1
ATOM 2428 C CA . VAL A 1 317 ? 1.140 -9.275 10.866 1.00 97.56 317 VAL A CA 1
ATOM 2429 C C . VAL A 1 317 ? -0.310 -9.358 11.339 1.00 97.56 317 VAL A C 1
ATOM 2431 O O . VAL A 1 317 ? -0.557 -9.470 12.536 1.00 97.56 317 VAL A O 1
ATOM 2434 N N . LEU A 1 318 ? -1.271 -9.332 10.413 1.00 95.50 318 LEU A N 1
ATOM 2435 C CA . LEU A 1 318 ? -2.698 -9.370 10.748 1.00 95.50 318 LEU A CA 1
ATOM 2436 C C . LEU A 1 318 ? -3.194 -10.754 11.200 1.00 95.50 318 LEU A C 1
ATOM 2438 O O . LEU A 1 318 ? -4.335 -10.860 11.627 1.00 95.50 318 LEU A O 1
ATOM 2442 N N . SER A 1 319 ? -2.396 -11.818 11.063 1.00 93.50 319 SER A N 1
ATOM 2443 C CA . SER A 1 319 ? -2.749 -13.156 11.558 1.00 93.50 319 SER A CA 1
ATOM 2444 C C . SER A 1 319 ? -2.297 -13.421 12.994 1.00 93.50 319 SER A C 1
ATOM 2446 O O . SER A 1 319 ? -2.731 -14.406 13.580 1.00 93.50 319 SER A O 1
ATOM 2448 N N . ILE A 1 320 ? -1.386 -12.604 13.531 1.00 88.44 320 ILE A N 1
ATOM 2449 C CA . ILE A 1 320 ? -0.830 -12.765 14.888 1.00 88.44 320 ILE A CA 1
ATOM 2450 C C . ILE A 1 320 ? -1.301 -11.672 15.861 1.00 88.44 320 ILE A C 1
ATOM 2452 O O . ILE A 1 320 ? -0.892 -11.685 17.018 1.00 88.44 320 ILE A O 1
ATOM 2456 N N . ASN A 1 321 ? -2.128 -10.733 15.390 1.00 73.94 321 ASN A N 1
ATOM 2457 C CA . ASN A 1 321 ? -2.729 -9.633 16.152 1.00 73.94 321 ASN A CA 1
ATOM 2458 C C . ASN A 1 321 ? -4.230 -9.571 15.872 1.00 73.94 321 ASN A C 1
ATOM 2460 O O . ASN A 1 321 ? -4.977 -9.157 16.782 1.00 73.94 321 ASN A O 1
#

Secondary structure (DSSP, 8-state):
--HHHHHHHHHHHHHHTSSPPPHHHHHHHHHS--GGGGGTT-GGGS--HHHHHHHHHHHHHHHHS--SS---SS-S----HHHHHHHHHHHHHHHHHTSTTTHHHHHHHHHHHHHHHHH----HHHHHHTSSTTSHHHHHHHHHHTSB-TT--B-HHHH-EE-TTT--EEBTTTTB-SS--SSHHHHHHHHHHHHHTTHHHHHHHHHHTT--GGG-HHHHHHHHHHHHHS-HHHHHHHHHHHHHHHHTT--HHHHHHHHHHHTTEETTEE--HHHHHHHHH-HHHHTT--S-TTSHHHHHHHHHHHHHHHHHHHHHHHT--